Protein AF-A0A5C7LEY1-F1 (afdb_monomer_lite)

Sequence (232 aa):
MGERIGLGDFGKLARPKTLTDVFLLNPSATPDLEDWWIENRKLSYSSTTFNKDMLAGTYGMNLDVLFSDLSIDSYHCQITSFLVLVSSEYKLLTTLEQIEFYKTRKPKAKVKAVGVTIFKNSQEVWNPNDSGLVWLFRPRCLVRLEDVKLFEEVETGDVLQFQKTNGMVMRVLKVRRKRFYLSTSWTNRSITYLTGTTGKLLQLNPDRPFKLIKLSSSQSSTPPSSSSSSST

Secondary structure (DSSP, 8-state):
-PPPP-GGGTT-EEEES-TTSEEEE-TTT-S-HHHHHHHHHHHHHH-SSHHHHHHHHHHTS-HHHHTTT--TTT-EEEEEEEEEEETTEEEEE-SHHHHHHHHHH-TT-EEEEEEEEEESSSS-B--SS----EEEE-GGGEEEHHHHHHHHT--TT-EEE-SS-EEEEEEEEE---TTGGGS-TT-SEEEEEEETTT--EEE--TTS--EEE--------PPP--------

Structure (mmCIF, N/CA/C/O backbone):
data_AF-A0A5C7LEY1-F1
#
_entry.id   AF-A0A5C7LEY1-F1
#
loop_
_atom_site.group_PDB
_atom_site.id
_atom_site.type_symbol
_atom_site.label_atom_id
_atom_site.label_alt_id
_atom_site.label_comp_id
_atom_site.label_asym_id
_atom_site.label_entity_id
_atom_site.label_seq_id
_atom_site.pdbx_PDB_ins_code
_atom_site.Cartn_x
_atom_site.Cartn_y
_atom_site.Cartn_z
_atom_site.occupancy
_atom_site.B_iso_or_equiv
_atom_site.auth_seq_id
_atom_site.auth_comp_id
_atom_site.auth_asym_id
_atom_site.auth_atom_id
_atom_site.pdbx_PDB_model_num
ATOM 1 N N . MET A 1 1 ? -9.865 7.084 13.663 1.00 39.97 1 MET A N 1
ATOM 2 C CA . MET A 1 1 ? -9.431 7.092 12.248 1.00 39.97 1 MET A CA 1
ATOM 3 C C . MET A 1 1 ? -8.026 6.511 12.267 1.00 39.97 1 MET A C 1
ATOM 5 O O . MET A 1 1 ? -7.227 7.057 13.012 1.00 39.97 1 MET A O 1
ATOM 9 N N . GLY A 1 2 ? -7.762 5.367 11.625 1.00 50.53 2 GLY A N 1
ATOM 10 C CA . GLY A 1 2 ? -6.410 4.787 11.634 1.00 50.53 2 GLY A CA 1
ATOM 11 C C . GLY A 1 2 ? -5.422 5.807 11.077 1.00 50.53 2 GLY A C 1
ATOM 12 O O . GLY A 1 2 ? -5.760 6.511 10.118 1.00 50.53 2 GLY A O 1
ATOM 13 N N . GLU A 1 3 ? -4.268 5.964 11.721 1.00 61.91 3 GLU A N 1
ATOM 14 C CA . GLU A 1 3 ? -3.257 6.900 11.240 1.00 61.91 3 GLU A CA 1
ATOM 15 C C . GLU A 1 3 ? -2.849 6.505 9.823 1.00 61.91 3 GLU A C 1
ATOM 17 O O . GLU A 1 3 ? -2.502 5.358 9.548 1.00 61.91 3 GLU A O 1
ATOM 22 N N . ARG A 1 4 ? -2.947 7.458 8.896 1.00 82.38 4 ARG A N 1
ATOM 23 C CA . ARG A 1 4 ? -2.476 7.244 7.528 1.00 82.38 4 ARG A CA 1
ATOM 24 C C . ARG A 1 4 ? -0.962 7.088 7.556 1.00 82.38 4 ARG A C 1
ATOM 26 O O . ARG A 1 4 ? -0.307 7.803 8.311 1.00 82.38 4 ARG A O 1
ATOM 33 N N . ILE A 1 5 ? -0.433 6.240 6.672 1.00 91.44 5 ILE A N 1
ATOM 34 C CA . ILE A 1 5 ? 1.014 6.119 6.477 1.00 91.44 5 ILE A CA 1
ATOM 35 C C . ILE A 1 5 ? 1.616 7.505 6.245 1.00 91.44 5 ILE A C 1
ATOM 37 O O . ILE A 1 5 ? 1.181 8.242 5.351 1.00 91.44 5 ILE A O 1
ATOM 41 N N . GLY A 1 6 ? 2.586 7.855 7.083 1.00 93.31 6 GLY A N 1
ATOM 42 C CA . GLY A 1 6 ? 3.235 9.159 7.104 1.00 93.31 6 GLY A CA 1
ATOM 43 C C . GLY A 1 6 ? 4.752 9.046 7.170 1.00 93.31 6 GLY A C 1
ATOM 44 O O . GLY A 1 6 ? 5.312 7.957 7.163 1.00 93.31 6 GLY A O 1
ATOM 45 N N . LEU A 1 7 ? 5.427 10.193 7.276 1.00 94.19 7 LEU A N 1
ATOM 46 C CA . LEU A 1 7 ? 6.894 10.255 7.321 1.00 94.19 7 LEU A CA 1
ATOM 47 C C . LEU A 1 7 ? 7.506 9.435 8.470 1.00 94.19 7 LEU A C 1
ATOM 49 O O . LEU A 1 7 ? 8.590 8.888 8.319 1.00 94.19 7 LEU A O 1
ATOM 53 N N . GLY A 1 8 ? 6.797 9.296 9.595 1.00 93.62 8 GLY A N 1
ATOM 54 C CA . GLY A 1 8 ? 7.225 8.461 10.726 1.00 93.62 8 GLY A CA 1
ATOM 55 C C . GLY A 1 8 ? 7.145 6.948 10.484 1.00 93.62 8 GLY A C 1
ATOM 56 O O . GLY A 1 8 ? 7.469 6.177 11.383 1.00 93.62 8 GLY A O 1
ATOM 57 N N . ASP A 1 9 ? 6.693 6.518 9.306 1.00 95.62 9 ASP A N 1
ATOM 58 C CA . ASP A 1 9 ? 6.627 5.111 8.910 1.00 95.62 9 ASP A CA 1
ATOM 59 C C . ASP A 1 9 ? 7.785 4.702 7.982 1.00 95.62 9 ASP A C 1
ATOM 61 O O . ASP A 1 9 ? 7.767 3.607 7.428 1.00 95.62 9 ASP A O 1
ATOM 65 N N . PHE A 1 10 ? 8.807 5.550 7.814 1.00 96.75 10 PHE A N 1
ATOM 66 C CA . PHE A 1 10 ? 10.014 5.174 7.075 1.00 96.75 10 PHE A CA 1
ATOM 67 C C . PHE A 1 10 ? 10.647 3.895 7.632 1.00 96.75 10 PHE A C 1
ATOM 69 O O . PHE A 1 10 ? 10.761 3.732 8.846 1.00 96.75 10 PHE A O 1
ATOM 76 N N . GLY A 1 11 ? 11.049 2.982 6.748 1.00 96.62 11 GLY A N 1
ATOM 77 C CA . GLY A 1 11 ? 11.651 1.700 7.108 1.00 96.62 11 GLY A CA 1
ATOM 78 C C . GLY A 1 11 ? 10.677 0.668 7.685 1.00 96.62 11 GLY A C 1
ATOM 79 O O . GLY A 1 11 ? 11.060 -0.495 7.821 1.00 96.62 11 GLY A O 1
ATOM 80 N N . LYS A 1 12 ? 9.428 1.046 7.996 1.00 96.69 12 LYS A N 1
ATOM 81 C CA . LYS A 1 12 ? 8.414 0.112 8.500 1.00 96.69 12 LYS A CA 1
ATOM 82 C C . LYS A 1 12 ? 7.863 -0.773 7.391 1.00 96.69 12 LYS A C 1
ATOM 84 O O . LYS A 1 12 ? 7.944 -0.455 6.201 1.00 96.69 12 LYS A O 1
ATOM 89 N N . LEU A 1 13 ? 7.271 -1.887 7.813 1.00 96.38 13 LEU A N 1
ATOM 90 C CA . LEU A 1 13 ? 6.694 -2.875 6.918 1.00 96.38 13 LEU A CA 1
ATOM 91 C C . LEU A 1 13 ? 5.221 -2.578 6.627 1.00 96.38 13 LEU A C 1
ATOM 93 O O . LEU A 1 13 ? 4.445 -2.188 7.502 1.00 96.38 13 LEU A O 1
ATOM 97 N N . ALA A 1 14 ? 4.824 -2.805 5.383 1.00 95.38 14 ALA A N 1
ATOM 98 C CA . ALA A 1 14 ? 3.467 -2.609 4.902 1.00 95.38 14 ALA A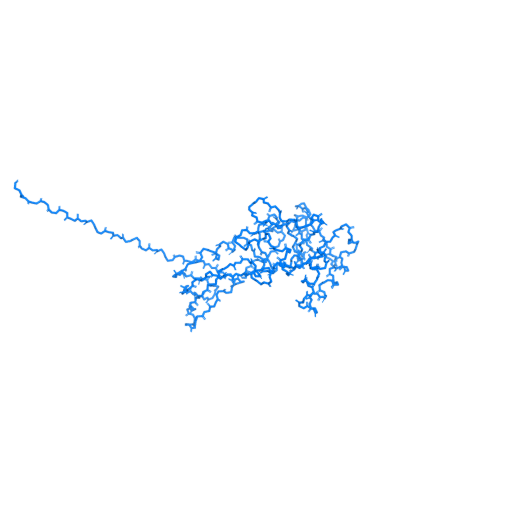 CA 1
ATOM 99 C C . ALA A 1 14 ? 3.111 -3.632 3.815 1.00 95.38 14 ALA A C 1
ATOM 101 O O . ALA A 1 14 ? 3.976 -4.304 3.257 1.00 95.38 14 ALA A O 1
ATOM 102 N N . ARG A 1 15 ? 1.826 -3.726 3.475 1.00 94.19 15 ARG A N 1
ATOM 103 C CA . ARG A 1 15 ? 1.329 -4.417 2.281 1.00 94.19 15 ARG A CA 1
ATOM 104 C C . ARG A 1 15 ? 0.452 -3.479 1.445 1.00 94.19 15 ARG A C 1
ATOM 106 O O . ARG A 1 15 ? -0.443 -2.828 1.989 1.00 94.19 15 ARG A O 1
ATOM 113 N N . PRO A 1 16 ? 0.652 -3.423 0.120 1.00 94.56 16 PRO A N 1
ATOM 114 C CA . PRO A 1 16 ? -0.294 -2.825 -0.804 1.00 94.56 16 PRO A CA 1
ATOM 115 C C . PRO A 1 16 ? -1.643 -3.526 -0.762 1.00 94.56 16 PRO A C 1
ATOM 117 O O . PRO A 1 16 ? -1.725 -4.751 -0.838 1.00 94.56 16 PRO A O 1
ATOM 120 N N . LYS A 1 17 ? -2.715 -2.735 -0.716 1.00 92.12 17 LYS A N 1
ATOM 121 C CA . LYS A 1 17 ? -4.086 -3.227 -0.843 1.00 92.12 17 LYS A CA 1
ATOM 122 C C . LYS A 1 17 ? -4.331 -3.871 -2.198 1.00 92.12 17 LYS A C 1
ATOM 124 O O . LYS A 1 17 ? -5.067 -4.848 -2.277 1.00 92.12 17 LYS A O 1
ATOM 129 N N . THR A 1 18 ? -3.706 -3.301 -3.220 1.00 93.50 18 THR A N 1
ATOM 130 C CA . THR A 1 18 ? -3.725 -3.742 -4.609 1.00 93.50 18 THR A CA 1
ATOM 131 C C . THR A 1 18 ? -2.341 -3.462 -5.186 1.00 93.50 18 THR A C 1
ATOM 133 O O . THR A 1 18 ? -1.926 -2.304 -5.213 1.00 93.50 18 THR A O 1
ATOM 136 N N . LEU A 1 19 ? -1.617 -4.491 -5.630 1.00 95.19 19 LEU A N 1
ATOM 137 C CA . LEU A 1 19 ? -0.273 -4.333 -6.205 1.00 95.19 19 LEU A CA 1
ATOM 138 C C . LEU A 1 19 ? -0.278 -3.507 -7.495 1.00 95.19 19 LEU A C 1
ATOM 140 O O . LEU A 1 19 ? 0.678 -2.784 -7.754 1.00 95.19 19 LEU A O 1
ATOM 144 N N . THR A 1 20 ? -1.362 -3.561 -8.275 1.00 95.69 20 THR A N 1
ATOM 145 C CA . THR A 1 20 ? -1.478 -2.776 -9.512 1.00 95.69 20 THR A CA 1
ATOM 146 C C . THR A 1 20 ? -1.853 -1.311 -9.309 1.00 95.69 20 THR A C 1
ATOM 148 O O . THR A 1 20 ? -1.802 -0.552 -10.268 1.00 95.69 20 THR A O 1
ATOM 151 N N . ASP A 1 21 ? -2.208 -0.878 -8.095 1.00 94.19 21 ASP A N 1
ATOM 152 C CA . ASP A 1 21 ? -2.525 0.530 -7.799 1.00 94.19 21 ASP A CA 1
ATOM 153 C C . ASP A 1 21 ? -1.245 1.323 -7.473 1.00 94.19 21 ASP A C 1
ATOM 155 O O . ASP A 1 21 ? -1.130 1.975 -6.428 1.00 94.19 21 ASP A O 1
ATOM 159 N N . VAL A 1 22 ? -0.265 1.236 -8.374 1.00 95.31 22 VAL A N 1
ATOM 160 C CA . VAL A 1 22 ? 1.102 1.748 -8.209 1.00 95.31 22 VAL A CA 1
ATOM 161 C C . VAL A 1 22 ? 1.494 2.680 -9.350 1.00 95.31 22 VAL A C 1
ATOM 163 O O . VAL A 1 22 ? 0.993 2.550 -10.465 1.00 95.31 22 VAL A O 1
ATOM 166 N N . PHE A 1 23 ? 2.392 3.616 -9.069 1.00 95.81 23 PHE A N 1
ATOM 167 C CA . PHE A 1 23 ? 3.103 4.427 -10.052 1.00 95.81 23 PHE A CA 1
ATOM 168 C C . PHE A 1 23 ? 4.564 3.986 -10.081 1.00 95.81 23 PHE A C 1
ATOM 170 O O . PHE A 1 23 ? 5.176 3.846 -9.023 1.00 95.81 23 PHE A O 1
ATOM 177 N N . LEU A 1 24 ? 5.121 3.773 -11.268 1.00 94.75 24 LEU A N 1
ATOM 178 C CA . LEU A 1 24 ? 6.532 3.437 -11.419 1.00 94.75 24 LEU A CA 1
ATOM 179 C C . LEU A 1 24 ? 7.314 4.703 -11.747 1.00 94.75 24 LEU A C 1
ATOM 181 O O . LEU A 1 24 ? 7.123 5.287 -12.810 1.00 94.75 24 LEU A O 1
ATOM 185 N N . LEU A 1 25 ? 8.182 5.124 -10.834 1.00 93.56 25 LEU A N 1
ATOM 186 C CA . LEU A 1 25 ? 9.074 6.258 -11.052 1.00 93.56 25 LEU A CA 1
ATOM 187 C C . LEU A 1 25 ? 10.466 5.752 -11.422 1.00 93.56 25 LEU A C 1
ATOM 189 O O . LEU A 1 25 ? 11.014 4.908 -10.717 1.00 93.56 25 LEU A O 1
ATOM 193 N N . ASN A 1 26 ? 11.057 6.313 -12.476 1.00 91.75 26 ASN A N 1
ATOM 194 C CA . ASN A 1 26 ? 12.482 6.177 -12.767 1.00 91.75 26 ASN A CA 1
ATOM 195 C C . ASN A 1 26 ? 13.198 7.475 -12.356 1.00 91.75 26 ASN A C 1
ATOM 197 O O . ASN A 1 26 ? 13.142 8.442 -13.119 1.00 91.75 26 ASN A O 1
ATOM 201 N N . PRO A 1 27 ? 13.862 7.538 -11.188 1.00 86.75 27 PRO A N 1
ATOM 202 C CA . PRO A 1 27 ? 14.483 8.775 -10.715 1.00 86.75 27 PRO A CA 1
ATOM 203 C C . PRO A 1 27 ? 15.554 9.320 -11.667 1.00 86.75 27 PRO A C 1
ATOM 205 O O . PRO A 1 27 ? 15.705 10.531 -11.777 1.00 86.75 27 PRO A O 1
ATOM 208 N N . SER A 1 28 ? 16.271 8.446 -12.380 1.00 86.75 28 SER A N 1
ATOM 209 C CA . SER A 1 28 ? 17.342 8.841 -13.303 1.00 86.75 28 SER A CA 1
ATOM 210 C C . SER A 1 28 ? 16.822 9.409 -14.623 1.00 86.75 28 SER A C 1
ATOM 212 O O . SER A 1 28 ? 17.506 10.212 -15.248 1.00 86.75 28 SER A O 1
ATOM 214 N N . ALA A 1 29 ? 15.626 8.998 -15.052 1.00 85.56 29 ALA A N 1
ATOM 215 C CA . ALA A 1 29 ? 15.025 9.414 -16.322 1.00 85.56 29 ALA A CA 1
ATOM 216 C C . ALA A 1 29 ? 13.902 10.454 -16.163 1.00 85.56 29 ALA A C 1
ATOM 218 O O . ALA A 1 29 ? 13.295 10.843 -17.157 1.00 85.56 29 ALA A O 1
ATOM 219 N N . THR A 1 30 ? 13.608 10.893 -14.935 1.00 85.12 30 THR A N 1
ATOM 220 C CA . THR A 1 30 ? 12.525 11.845 -14.643 1.00 85.12 30 THR A CA 1
ATOM 221 C C . THR A 1 30 ? 13.125 13.188 -14.219 1.00 85.12 30 THR A C 1
ATOM 223 O O . THR A 1 30 ? 13.314 13.409 -13.022 1.00 85.12 30 THR A O 1
ATOM 226 N N . PRO A 1 31 ? 13.464 14.079 -15.172 1.00 76.12 31 PRO A N 1
ATOM 227 C CA . PRO A 1 31 ? 14.082 15.366 -14.858 1.00 76.12 31 PRO A CA 1
ATOM 228 C C . PRO A 1 31 ? 13.117 16.315 -14.132 1.00 76.12 31 PRO A C 1
ATOM 230 O O . PRO A 1 31 ? 13.564 17.092 -13.293 1.00 76.12 31 PRO A O 1
ATOM 233 N N . ASP A 1 32 ? 11.810 16.213 -14.409 1.00 90.44 32 ASP A N 1
ATOM 234 C CA . ASP A 1 32 ? 10.760 16.975 -13.730 1.00 90.44 32 ASP A CA 1
ATOM 235 C C . ASP A 1 32 ? 9.790 16.041 -12.990 1.00 90.44 32 ASP A C 1
ATOM 237 O O . ASP A 1 32 ? 8.942 15.363 -13.577 1.00 90.44 32 ASP A O 1
ATOM 241 N N . LEU A 1 33 ? 9.946 15.984 -11.667 1.00 90.94 33 LEU A N 1
ATOM 242 C CA . LEU A 1 33 ? 9.124 15.156 -10.788 1.00 90.94 33 LEU A CA 1
ATOM 243 C C . LEU A 1 33 ? 7.698 15.702 -10.624 1.00 90.94 33 LEU A C 1
ATOM 245 O O . LEU A 1 33 ? 6.772 14.927 -10.364 1.00 90.94 33 LEU A O 1
ATOM 249 N N . GLU A 1 34 ? 7.523 17.020 -10.715 1.00 92.31 34 GLU A N 1
ATOM 250 C CA . GLU A 1 34 ? 6.232 17.670 -10.515 1.00 92.31 34 GLU A CA 1
ATOM 251 C C . GLU A 1 34 ? 5.310 17.396 -11.698 1.00 92.31 34 GLU A C 1
ATOM 253 O O . GLU A 1 34 ? 4.219 16.844 -11.497 1.00 92.31 34 GLU A O 1
ATOM 258 N N . ASP A 1 35 ? 5.784 17.677 -12.911 1.00 93.06 35 ASP A N 1
ATOM 259 C CA . ASP A 1 35 ? 5.040 17.419 -14.143 1.00 93.06 35 ASP A CA 1
ATOM 260 C C . ASP A 1 35 ? 4.705 15.933 -14.272 1.00 93.06 35 ASP A C 1
ATOM 262 O O . ASP A 1 35 ? 3.535 15.565 -14.444 1.00 93.06 35 ASP A O 1
ATOM 266 N N . TRP A 1 36 ? 5.701 15.064 -14.051 1.00 94.69 36 TRP A N 1
ATOM 267 C CA . TRP A 1 36 ? 5.508 13.616 -14.079 1.00 94.69 36 TRP A CA 1
ATOM 268 C C . TRP A 1 36 ? 4.404 13.169 -13.116 1.00 94.69 36 TRP A C 1
ATOM 270 O O . TRP A 1 36 ? 3.508 12.404 -13.493 1.00 94.69 36 TRP A O 1
ATOM 280 N N . TRP A 1 37 ? 4.428 13.642 -11.866 1.00 94.81 37 TRP A N 1
ATOM 281 C CA . TRP A 1 37 ? 3.443 13.223 -10.873 1.00 94.81 37 TRP A CA 1
ATOM 282 C C . TRP A 1 37 ? 2.043 13.750 -11.191 1.00 94.81 37 TRP A C 1
ATOM 284 O O . TRP A 1 37 ? 1.061 13.017 -11.026 1.00 94.81 37 TRP A O 1
ATOM 294 N N . ILE A 1 38 ? 1.924 15.007 -11.624 1.00 93.12 38 ILE A N 1
ATOM 295 C CA . ILE A 1 38 ? 0.637 15.621 -11.966 1.00 93.12 38 ILE A CA 1
ATOM 296 C C . ILE A 1 38 ? -0.008 14.879 -13.139 1.00 93.12 38 ILE A C 1
ATOM 298 O O . ILE A 1 38 ? -1.188 14.514 -13.048 1.00 93.12 38 ILE A O 1
ATOM 302 N N . GLU A 1 39 ? 0.760 14.605 -14.193 1.00 93.81 39 GLU A N 1
ATOM 303 C CA . GLU A 1 39 ? 0.293 13.898 -15.382 1.00 93.81 39 GLU A CA 1
ATOM 304 C C . GLU A 1 39 ? -0.155 12.472 -15.045 1.00 93.81 39 GLU A C 1
ATOM 306 O O . GLU A 1 39 ? -1.323 12.119 -15.241 1.00 93.81 39 GLU A O 1
ATOM 311 N N . ASN A 1 40 ? 0.724 11.672 -14.435 1.00 93.06 40 ASN A N 1
ATOM 312 C CA . ASN A 1 40 ? 0.422 10.283 -14.087 1.00 93.06 40 ASN A CA 1
ATOM 313 C C . ASN A 1 40 ? -0.773 10.182 -13.136 1.00 93.06 40 ASN A C 1
ATOM 315 O O . ASN A 1 40 ? -1.636 9.308 -13.268 1.00 93.06 40 ASN A O 1
ATOM 319 N N . ARG A 1 41 ? -0.881 11.112 -12.181 1.00 92.62 41 ARG A N 1
ATOM 320 C CA . ARG A 1 41 ? -2.027 11.174 -11.275 1.00 92.62 41 ARG A CA 1
ATOM 321 C C . ARG A 1 41 ? -3.323 11.477 -12.030 1.00 92.62 41 ARG A C 1
ATOM 323 O O . ARG A 1 41 ? -4.341 10.862 -11.708 1.00 92.62 41 ARG A O 1
ATOM 330 N N . LYS A 1 42 ? -3.308 12.399 -12.998 1.00 93.50 42 LYS A N 1
ATOM 331 C CA . LYS A 1 42 ? -4.472 12.737 -13.836 1.00 93.50 42 LYS A CA 1
ATOM 332 C C . LYS A 1 42 ? -4.900 11.545 -14.697 1.00 93.50 42 LYS A C 1
ATOM 334 O O . LYS A 1 42 ? -6.090 11.224 -14.735 1.00 93.50 42 LYS A O 1
ATOM 339 N N . LEU A 1 43 ? -3.948 10.849 -15.314 1.00 92.81 43 LEU A N 1
ATOM 340 C CA . LEU A 1 43 ? -4.205 9.645 -16.111 1.00 92.81 43 LEU A CA 1
ATOM 341 C C . LEU A 1 43 ? -4.810 8.520 -15.258 1.00 92.81 43 LEU A C 1
ATOM 343 O O . LEU A 1 43 ? -5.856 7.973 -15.593 1.00 92.81 43 LEU A O 1
ATOM 347 N N . SER A 1 44 ? -4.253 8.277 -14.071 1.00 91.38 44 SER A N 1
ATOM 348 C CA . SER A 1 44 ? -4.780 7.293 -13.113 1.00 91.38 44 SER A CA 1
ATOM 349 C C . SER A 1 44 ? -6.201 7.600 -12.614 1.00 91.38 44 SER A C 1
ATOM 351 O O . SER A 1 44 ? -6.935 6.692 -12.233 1.00 91.38 44 SER A O 1
ATOM 353 N N . TYR A 1 45 ? -6.625 8.869 -12.581 1.00 89.81 45 TYR A N 1
ATOM 354 C CA . TYR A 1 45 ? -8.019 9.206 -12.255 1.00 89.81 45 TYR A CA 1
ATOM 355 C C . TYR A 1 45 ? -8.973 9.080 -13.439 1.00 89.81 45 TYR A C 1
ATOM 357 O O . TYR A 1 45 ? -10.159 8.848 -13.223 1.00 89.81 45 TYR A O 1
ATOM 365 N N . SER A 1 46 ? -8.477 9.276 -14.659 1.00 90.56 46 SER A N 1
ATOM 366 C CA . SER A 1 46 ? -9.296 9.242 -15.874 1.00 90.56 46 SER A CA 1
ATOM 367 C C . SER A 1 46 ? -9.428 7.839 -16.465 1.00 90.56 46 SER A C 1
ATOM 369 O O . SER A 1 46 ? -10.385 7.587 -17.190 1.00 90.56 46 SER A O 1
ATOM 371 N N . SER A 1 47 ? -8.534 6.910 -16.116 1.00 92.06 47 SER A N 1
ATOM 372 C CA . SER A 1 47 ? -8.595 5.520 -16.562 1.00 92.06 47 SER A CA 1
ATOM 373 C C . SER A 1 47 ? -8.389 4.531 -15.415 1.00 92.06 47 SER A C 1
ATOM 375 O O . SER A 1 47 ? -7.409 4.579 -14.674 1.00 92.06 47 SER A O 1
ATOM 377 N N . THR A 1 48 ? -9.304 3.565 -15.318 1.00 87.38 48 THR A N 1
ATOM 378 C CA . THR A 1 48 ? -9.241 2.453 -14.357 1.00 87.38 48 THR A CA 1
ATOM 379 C C . THR A 1 48 ? -8.212 1.382 -14.729 1.00 87.38 48 THR A C 1
ATOM 381 O O . THR A 1 48 ? -7.946 0.484 -13.925 1.00 87.38 48 THR A O 1
ATOM 384 N N . THR A 1 49 ? -7.678 1.417 -15.953 1.00 92.56 49 THR A N 1
ATOM 385 C CA . THR A 1 49 ? -6.669 0.463 -16.441 1.00 92.56 49 THR A CA 1
ATOM 386 C C . THR A 1 49 ? -5.280 1.072 -16.521 1.00 92.56 49 THR A C 1
ATOM 388 O O . THR A 1 49 ? -4.322 0.314 -16.491 1.00 92.56 49 THR A O 1
ATOM 391 N N . PHE A 1 50 ? -5.151 2.404 -16.502 1.00 94.12 50 PHE A N 1
ATOM 392 C CA . PHE A 1 50 ? -3.880 3.107 -16.691 1.00 94.12 50 PHE A CA 1
ATOM 393 C C . PHE A 1 50 ? -2.713 2.500 -15.905 1.00 94.12 50 PHE A C 1
ATOM 395 O O . PHE A 1 50 ? -1.697 2.161 -16.494 1.00 94.12 50 PHE A O 1
ATOM 402 N N . ASN A 1 51 ? -2.856 2.293 -14.592 1.00 94.19 51 ASN A N 1
ATOM 403 C CA . ASN A 1 51 ? -1.769 1.740 -13.779 1.00 94.19 51 ASN A CA 1
ATOM 404 C C . ASN A 1 51 ? -1.399 0.292 -14.171 1.00 94.19 51 ASN A C 1
ATOM 406 O O . ASN A 1 51 ? -0.237 -0.096 -14.079 1.00 94.19 51 ASN A O 1
ATOM 410 N N . LYS A 1 52 ? -2.374 -0.505 -14.625 1.00 95.19 52 LYS A N 1
ATOM 411 C CA . LYS A 1 52 ? -2.166 -1.884 -15.102 1.00 95.19 52 LYS A CA 1
ATOM 412 C C . LYS A 1 52 ? -1.447 -1.885 -16.447 1.00 95.19 52 LYS A C 1
ATOM 414 O O . LYS A 1 52 ? -0.503 -2.648 -16.623 1.00 95.19 52 LYS A O 1
ATOM 419 N N . ASP A 1 53 ? -1.881 -1.009 -17.347 1.00 94.75 53 ASP A N 1
ATOM 420 C CA . ASP A 1 53 ? -1.312 -0.854 -18.684 1.00 94.75 53 ASP A CA 1
ATOM 421 C C . ASP A 1 53 ? 0.115 -0.292 -18.592 1.00 94.75 53 ASP A C 1
ATOM 423 O O . ASP A 1 53 ? 1.018 -0.802 -19.246 1.00 94.75 53 ASP A O 1
ATOM 427 N N . MET A 1 54 ? 0.346 0.677 -17.697 1.00 94.69 54 MET A N 1
ATOM 428 C CA . MET A 1 54 ? 1.670 1.205 -17.357 1.00 94.69 54 MET A CA 1
ATOM 429 C C . MET A 1 54 ? 2.587 0.091 -16.841 1.00 94.69 54 MET A C 1
ATOM 431 O O . MET A 1 54 ? 3.681 -0.070 -17.365 1.00 94.69 54 MET A O 1
ATOM 435 N N . LEU A 1 55 ? 2.149 -0.717 -15.867 1.00 94.44 55 LEU A N 1
ATOM 436 C CA . LEU A 1 55 ? 2.939 -1.848 -15.364 1.00 94.44 55 LEU A CA 1
ATOM 437 C C . LEU A 1 55 ? 3.309 -2.840 -16.473 1.00 94.44 55 LEU A C 1
ATOM 439 O O . LEU A 1 55 ? 4.479 -3.187 -16.625 1.00 94.44 55 LEU A O 1
ATOM 443 N N . ALA A 1 56 ? 2.318 -3.290 -17.245 1.00 94.12 56 ALA A N 1
ATOM 444 C CA . ALA A 1 56 ? 2.533 -4.257 -18.315 1.00 94.12 56 ALA A CA 1
ATOM 445 C C . ALA A 1 56 ? 3.448 -3.694 -19.415 1.00 94.12 56 ALA A C 1
ATOM 447 O O . ALA A 1 56 ? 4.343 -4.393 -19.884 1.00 94.12 56 ALA A O 1
ATOM 448 N N . GLY A 1 57 ? 3.261 -2.422 -19.781 1.00 93.56 57 GLY A N 1
ATOM 449 C CA . GLY A 1 57 ? 4.074 -1.721 -20.771 1.00 93.56 57 GLY A CA 1
ATOM 450 C C . GLY A 1 57 ? 5.515 -1.504 -20.312 1.00 93.56 57 GLY A C 1
ATOM 451 O O . GLY A 1 57 ? 6.436 -1.783 -21.071 1.00 93.56 57 GLY A O 1
ATOM 452 N N . THR A 1 58 ? 5.731 -1.076 -19.063 1.00 93.19 58 THR A N 1
ATOM 453 C CA . THR A 1 58 ? 7.079 -0.852 -18.514 1.00 93.19 58 THR A CA 1
ATOM 454 C C . THR A 1 58 ? 7.896 -2.137 -18.438 1.00 93.19 58 THR A C 1
ATOM 456 O O . THR A 1 58 ? 9.089 -2.115 -18.728 1.00 93.19 58 THR A O 1
ATOM 459 N N . TYR A 1 59 ? 7.275 -3.256 -18.061 1.00 92.44 59 TYR A N 1
ATOM 460 C CA . TYR A 1 59 ? 7.971 -4.540 -17.949 1.00 92.44 59 TYR A CA 1
ATOM 461 C C . TYR A 1 59 ? 7.905 -5.396 -19.223 1.00 92.44 59 TYR A C 1
ATOM 463 O O . TYR A 1 59 ? 8.543 -6.445 -19.274 1.00 92.44 59 TYR A O 1
ATOM 471 N N . GLY A 1 60 ? 7.146 -4.979 -20.242 1.00 93.19 60 GLY A N 1
ATOM 472 C CA . GLY A 1 60 ? 6.978 -5.723 -21.493 1.00 93.19 60 GLY A CA 1
ATOM 473 C C . GLY A 1 60 ? 6.349 -7.111 -21.317 1.00 93.19 60 GLY A C 1
ATOM 474 O O . GLY A 1 60 ? 6.583 -7.997 -22.134 1.00 93.19 60 GLY A O 1
ATOM 475 N N . MET A 1 61 ? 5.583 -7.333 -20.244 1.00 92.94 61 MET A N 1
ATOM 476 C CA . MET A 1 61 ? 5.041 -8.648 -19.887 1.00 92.94 61 MET A CA 1
ATOM 477 C C . MET A 1 61 ? 3.618 -8.561 -19.332 1.00 92.94 61 MET A C 1
ATOM 479 O O . MET A 1 61 ? 3.185 -7.536 -18.806 1.00 92.94 61 MET A O 1
ATOM 483 N N . ASN A 1 62 ? 2.875 -9.667 -19.425 1.00 94.50 62 ASN A N 1
ATOM 484 C CA . ASN A 1 62 ? 1.556 -9.773 -18.803 1.00 94.50 62 ASN A CA 1
ATOM 485 C C . ASN A 1 62 ? 1.686 -9.758 -17.269 1.00 94.50 62 ASN A C 1
ATOM 487 O O . ASN A 1 62 ? 2.607 -10.352 -16.714 1.00 94.50 62 ASN A O 1
ATOM 491 N N . LEU A 1 63 ? 0.727 -9.140 -16.576 1.00 95.31 63 LEU A N 1
ATOM 492 C CA . LEU A 1 63 ? 0.692 -9.079 -15.113 1.00 95.31 63 LEU A CA 1
ATOM 493 C C . LEU A 1 63 ? 0.666 -10.458 -14.430 1.00 95.31 63 LEU A C 1
ATOM 495 O O . LEU A 1 63 ? 1.247 -10.598 -13.360 1.00 95.31 63 LEU A O 1
ATOM 499 N N . ASP A 1 64 ? 0.018 -11.467 -15.026 1.00 95.19 64 ASP A N 1
ATOM 500 C CA . ASP A 1 64 ? 0.030 -12.844 -14.501 1.00 95.19 64 ASP A CA 1
ATOM 501 C C . ASP A 1 64 ? 1.475 -13.400 -14.453 1.00 95.19 64 ASP A C 1
ATOM 503 O O . ASP A 1 64 ? 1.820 -14.123 -13.522 1.00 95.19 64 ASP A O 1
ATOM 507 N N . VAL A 1 65 ? 2.323 -13.030 -15.425 1.00 94.69 65 VAL A N 1
ATOM 508 C CA . VAL A 1 65 ? 3.748 -13.409 -15.476 1.00 94.69 65 VAL A CA 1
ATOM 509 C C . VAL A 1 65 ? 4.572 -12.529 -14.544 1.00 94.69 65 VAL A C 1
ATOM 511 O O . VAL A 1 65 ? 5.368 -13.044 -13.775 1.00 94.69 65 VAL A O 1
ATOM 514 N N . LEU A 1 66 ? 4.341 -11.212 -14.547 1.00 94.56 66 LEU A N 1
ATOM 515 C CA . LEU A 1 66 ? 5.058 -10.278 -13.674 1.00 94.56 66 LEU A CA 1
ATOM 516 C C . LEU A 1 66 ? 4.958 -10.700 -12.203 1.00 94.56 66 LEU A C 1
ATOM 518 O O . LEU A 1 66 ? 5.954 -10.736 -11.490 1.00 94.56 66 LEU A O 1
ATOM 522 N N . PHE A 1 67 ? 3.752 -11.039 -11.750 1.00 94.94 67 PHE A N 1
ATOM 523 C CA . PHE A 1 67 ? 3.484 -11.372 -10.354 1.00 94.94 67 PHE A CA 1
ATOM 524 C C . PHE A 1 67 ? 3.507 -12.881 -10.055 1.00 94.94 67 PHE A C 1
ATOM 526 O O . PHE A 1 67 ? 3.080 -13.265 -8.965 1.00 94.94 67 PHE A O 1
ATOM 533 N N . SER A 1 68 ? 3.994 -13.735 -10.967 1.00 93.00 68 SER A N 1
ATOM 534 C CA . SER A 1 68 ? 4.004 -15.200 -10.781 1.00 93.00 68 SER A CA 1
ATOM 535 C C . SER A 1 68 ? 4.789 -15.646 -9.551 1.00 93.00 68 SER A C 1
ATOM 537 O O . SER A 1 68 ? 4.440 -16.632 -8.904 1.00 93.00 68 SER A O 1
ATOM 539 N N . ASP A 1 69 ? 5.833 -14.890 -9.227 1.00 91.50 69 ASP A N 1
ATOM 540 C CA . ASP A 1 69 ? 6.784 -15.199 -8.163 1.00 91.50 69 ASP A CA 1
ATOM 541 C C . ASP A 1 69 ? 6.352 -14.665 -6.795 1.00 91.50 69 ASP A C 1
ATOM 543 O O . ASP A 1 69 ? 7.009 -14.918 -5.783 1.00 91.50 69 ASP A O 1
ATOM 547 N N . LEU A 1 70 ? 5.270 -13.887 -6.748 1.00 93.62 70 LEU A N 1
ATOM 548 C CA . LEU A 1 70 ? 4.726 -13.378 -5.502 1.00 93.62 70 LEU A CA 1
ATOM 549 C C . LEU A 1 70 ? 3.624 -14.303 -4.990 1.00 93.62 70 LEU A C 1
ATOM 551 O O . LEU A 1 70 ? 2.716 -14.706 -5.714 1.00 93.62 70 LEU A O 1
ATOM 555 N N . SER A 1 71 ? 3.652 -14.555 -3.685 1.00 91.81 71 SER A N 1
ATOM 556 C CA . SER A 1 71 ? 2.554 -15.193 -2.970 1.00 91.81 71 SER A CA 1
ATOM 557 C C . SER A 1 71 ? 1.943 -14.209 -1.990 1.00 91.81 71 SER A C 1
ATOM 559 O O . SER A 1 71 ? 2.645 -13.631 -1.162 1.00 91.81 71 SER A O 1
ATOM 561 N N . ILE A 1 72 ? 0.618 -14.072 -2.046 1.00 90.56 72 ILE A N 1
ATOM 562 C CA . ILE A 1 72 ? -0.190 -13.286 -1.102 1.00 90.56 72 ILE A CA 1
ATOM 563 C C . ILE A 1 72 ? 0.070 -13.647 0.369 1.00 90.56 72 ILE A C 1
ATOM 565 O O . ILE A 1 72 ? -0.060 -12.788 1.237 1.00 90.56 72 ILE A O 1
ATOM 569 N N . ASP A 1 73 ? 0.467 -14.889 0.653 1.00 89.75 73 ASP A N 1
ATOM 570 C CA . ASP A 1 73 ? 0.699 -15.344 2.024 1.00 89.75 73 ASP A CA 1
ATOM 571 C C . ASP A 1 73 ? 2.058 -14.855 2.574 1.00 89.75 73 ASP A C 1
ATOM 573 O O . ASP A 1 73 ? 2.192 -14.650 3.779 1.00 89.75 73 ASP A O 1
ATOM 577 N N . SER A 1 74 ? 3.059 -14.608 1.718 1.00 91.00 74 SER A N 1
ATOM 578 C CA . SER A 1 74 ? 4.444 -14.341 2.149 1.00 91.00 74 SER A CA 1
ATOM 579 C C . SER A 1 74 ? 4.972 -12.952 1.805 1.00 91.00 74 SER A C 1
ATOM 581 O O . SER A 1 74 ? 5.846 -12.443 2.514 1.00 91.00 74 SER A O 1
ATOM 583 N N . TYR A 1 75 ? 4.463 -12.320 0.745 1.00 94.50 75 TYR A N 1
ATOM 584 C CA . TYR A 1 75 ? 5.022 -11.047 0.306 1.00 94.50 75 TYR A CA 1
ATOM 585 C C . TYR A 1 75 ? 4.726 -9.929 1.308 1.00 94.50 75 TYR A C 1
ATOM 587 O O . TYR A 1 75 ? 3.725 -9.935 2.031 1.00 94.50 75 TYR A O 1
ATOM 595 N N . HIS A 1 76 ? 5.605 -8.942 1.340 1.00 95.00 76 HIS A N 1
ATOM 596 C CA . HIS A 1 76 ? 5.398 -7.695 2.062 1.00 95.00 76 HIS A CA 1
ATOM 597 C C . HIS A 1 76 ? 6.290 -6.618 1.452 1.00 95.00 76 HIS A C 1
ATOM 599 O O . HIS A 1 76 ? 7.027 -6.863 0.497 1.00 95.00 76 HIS A O 1
ATOM 605 N N . CYS A 1 77 ? 6.191 -5.398 1.959 1.00 96.06 77 CYS A N 1
ATOM 606 C CA . CYS A 1 77 ? 6.974 -4.282 1.470 1.00 96.06 77 CYS A CA 1
ATOM 607 C C . CYS A 1 77 ? 7.605 -3.528 2.632 1.00 96.06 77 CYS A C 1
ATOM 609 O O . CYS A 1 77 ? 7.006 -3.423 3.701 1.00 96.06 77 CYS A O 1
ATOM 611 N N . GLN A 1 78 ? 8.779 -2.957 2.399 1.00 97.06 78 GLN A N 1
ATOM 612 C CA . GLN A 1 78 ? 9.396 -1.982 3.286 1.00 97.06 78 GLN A CA 1
ATOM 613 C C . GLN A 1 78 ? 9.224 -0.588 2.691 1.00 97.06 78 GLN A C 1
ATOM 615 O O . GLN A 1 78 ? 9.421 -0.397 1.492 1.00 97.06 78 GLN A O 1
ATOM 620 N N . ILE A 1 79 ? 8.863 0.389 3.519 1.00 97.75 79 ILE A N 1
ATOM 621 C CA . ILE A 1 79 ? 8.757 1.786 3.095 1.00 97.75 79 ILE A CA 1
ATOM 622 C C . ILE A 1 79 ? 10.160 2.383 2.962 1.00 97.75 79 ILE A C 1
ATOM 624 O O . ILE A 1 79 ? 10.881 2.490 3.951 1.00 97.75 79 ILE A O 1
ATOM 628 N N . THR A 1 80 ? 10.529 2.797 1.752 1.00 97.00 80 THR A N 1
ATOM 629 C CA . THR A 1 80 ? 11.892 3.242 1.412 1.00 97.00 80 THR A CA 1
ATOM 630 C C . THR A 1 80 ? 11.968 4.662 0.877 1.00 97.00 80 THR A C 1
ATOM 632 O O . THR A 1 80 ? 13.058 5.212 0.764 1.00 97.00 80 THR A O 1
ATOM 635 N N . SER A 1 81 ? 10.842 5.291 0.545 1.00 97.19 81 SER A N 1
ATOM 636 C CA . SER A 1 81 ? 10.833 6.703 0.160 1.00 97.19 81 SER A CA 1
ATOM 637 C C . SER A 1 81 ? 9.452 7.335 0.291 1.00 97.19 81 SER A C 1
ATOM 639 O O . SER A 1 81 ? 8.435 6.658 0.448 1.00 97.19 81 SER A O 1
ATOM 641 N N . PHE A 1 82 ? 9.402 8.662 0.217 1.00 97.44 82 PHE A N 1
ATOM 642 C CA . PHE A 1 82 ? 8.162 9.427 0.215 1.00 97.44 82 PHE A CA 1
ATOM 643 C C . PHE A 1 82 ? 8.192 10.504 -0.855 1.00 97.44 82 PHE A C 1
ATOM 645 O O . PHE A 1 82 ? 9.110 11.316 -0.902 1.00 97.44 82 PHE A O 1
ATOM 652 N N . LEU A 1 83 ? 7.131 10.574 -1.653 1.00 96.75 83 LEU A N 1
ATOM 653 C CA . LEU A 1 83 ? 6.845 11.750 -2.461 1.00 96.75 83 LEU A CA 1
ATOM 654 C C . LEU A 1 83 ? 6.031 12.725 -1.611 1.00 96.75 83 LEU A C 1
ATOM 656 O O . LEU A 1 83 ? 4.885 12.434 -1.245 1.00 96.75 83 LEU A O 1
ATOM 660 N N . VAL A 1 84 ? 6.607 13.880 -1.295 1.00 96.12 84 VAL A N 1
ATOM 661 C CA . VAL A 1 84 ? 5.983 14.910 -0.459 1.00 96.12 84 VAL A CA 1
ATOM 662 C C . VAL A 1 84 ? 5.723 16.183 -1.248 1.00 96.12 84 VAL A C 1
ATOM 664 O O . VAL A 1 84 ? 6.510 16.560 -2.104 1.00 96.12 84 VAL A O 1
ATOM 667 N N . LEU A 1 85 ? 4.626 16.865 -0.926 1.00 94.56 85 LEU A N 1
ATOM 668 C CA . LEU A 1 85 ? 4.358 18.226 -1.387 1.00 94.56 85 LEU A CA 1
ATOM 669 C C . LEU A 1 85 ? 4.741 19.212 -0.280 1.00 94.56 85 LEU A C 1
ATOM 671 O O . LEU A 1 85 ? 4.152 19.163 0.810 1.00 94.56 85 LEU A O 1
ATOM 675 N N . VAL A 1 86 ? 5.685 20.108 -0.565 1.00 91.62 86 VAL A N 1
ATOM 676 C CA . VAL A 1 86 ? 6.184 21.129 0.365 1.00 91.62 86 VAL A CA 1
ATOM 677 C C . VAL A 1 86 ? 6.237 22.472 -0.343 1.00 91.62 86 VAL A C 1
ATOM 679 O O . VAL A 1 86 ? 6.946 22.615 -1.325 1.00 91.62 86 VAL A O 1
ATOM 682 N N . SER A 1 87 ? 5.512 23.467 0.175 1.00 89.81 87 SER A N 1
ATOM 683 C CA . SER A 1 87 ? 5.482 24.820 -0.410 1.00 89.81 87 SER A CA 1
ATOM 684 C C . SER A 1 87 ? 5.195 24.829 -1.920 1.00 89.81 87 SER A C 1
ATOM 686 O O . SER A 1 87 ? 5.821 25.574 -2.657 1.00 89.81 87 SER A O 1
ATOM 688 N N . SER A 1 88 ? 4.248 23.992 -2.353 1.00 88.50 88 SER A N 1
ATOM 689 C CA . SER A 1 88 ? 3.865 23.780 -3.759 1.00 88.50 88 SER A CA 1
ATOM 690 C C . SER A 1 88 ? 4.850 22.988 -4.622 1.00 88.50 88 SER A C 1
ATOM 692 O O . SER A 1 88 ? 4.468 22.635 -5.721 1.00 88.50 88 SER A O 1
ATOM 694 N N . GLU A 1 89 ? 6.014 22.590 -4.109 1.00 91.81 89 GLU A N 1
ATOM 695 C CA . GLU A 1 89 ? 6.970 21.747 -4.839 1.00 91.81 89 GLU A CA 1
ATOM 696 C C . GLU A 1 89 ? 6.859 20.276 -4.424 1.00 91.81 89 GLU A C 1
ATOM 698 O O . GLU A 1 89 ? 6.709 19.953 -3.233 1.00 91.81 89 GLU A O 1
ATOM 703 N N . TYR A 1 90 ? 6.990 19.367 -5.390 1.00 94.00 90 TYR A N 1
ATOM 704 C CA . TYR A 1 90 ? 7.115 17.935 -5.123 1.00 94.00 90 TYR A CA 1
ATOM 705 C C . TYR A 1 90 ? 8.568 17.546 -4.862 1.00 94.00 90 TYR A C 1
ATOM 707 O O . TYR A 1 90 ? 9.469 17.903 -5.612 1.00 94.00 90 TYR A O 1
ATOM 715 N N . LYS A 1 91 ? 8.803 16.778 -3.793 1.00 94.25 91 LYS A N 1
ATOM 716 C CA . LYS A 1 91 ? 10.135 16.276 -3.428 1.00 94.25 91 LYS A CA 1
ATOM 717 C C . LYS A 1 91 ? 10.078 14.787 -3.148 1.00 94.25 91 LYS A C 1
ATOM 719 O O . LYS A 1 91 ? 9.186 14.328 -2.432 1.00 94.25 91 LYS A O 1
ATOM 724 N N . LEU A 1 92 ? 11.036 14.047 -3.695 1.00 95.62 92 LEU A N 1
ATOM 725 C CA . LEU A 1 92 ? 11.252 12.646 -3.360 1.00 95.62 92 LEU A CA 1
ATOM 726 C C . LEU A 1 92 ? 12.260 12.567 -2.213 1.00 95.62 92 LEU A C 1
ATOM 728 O O . LEU A 1 92 ? 13.408 12.975 -2.361 1.00 95.62 92 LEU A O 1
ATOM 732 N N . LEU A 1 93 ? 11.815 12.067 -1.065 1.00 95.69 93 LEU A N 1
ATOM 733 C CA . LEU A 1 93 ? 12.655 11.835 0.104 1.00 95.69 93 LEU A CA 1
ATOM 734 C C . LEU A 1 93 ? 13.030 10.358 0.139 1.00 95.69 93 LEU A C 1
ATOM 736 O O . LEU A 1 93 ? 12.139 9.514 0.224 1.00 95.69 93 LEU A O 1
ATOM 740 N N . THR A 1 94 ? 14.317 10.045 0.075 1.00 95.75 94 THR A N 1
ATOM 741 C CA . THR A 1 94 ? 14.835 8.667 0.018 1.00 95.75 94 THR A CA 1
ATOM 742 C C . THR A 1 94 ? 15.704 8.312 1.220 1.00 95.75 94 THR A C 1
ATOM 744 O O . THR A 1 94 ? 15.950 7.134 1.463 1.00 95.75 94 THR A O 1
ATOM 747 N N . THR A 1 95 ? 16.146 9.303 2.000 1.00 96.44 95 THR A N 1
ATOM 748 C CA . THR A 1 95 ? 17.008 9.087 3.169 1.00 96.44 95 THR A CA 1
ATOM 749 C C . THR A 1 95 ? 16.312 9.452 4.476 1.00 96.44 95 THR A C 1
ATOM 751 O O . THR A 1 95 ? 15.435 10.320 4.526 1.00 96.44 95 THR A O 1
ATOM 754 N N . LEU A 1 96 ? 16.739 8.812 5.568 1.00 95.44 96 LEU A N 1
ATOM 755 C CA . LEU A 1 96 ? 16.220 9.090 6.909 1.00 95.44 96 LEU A CA 1
ATOM 756 C C . LEU A 1 96 ? 16.441 10.557 7.320 1.00 95.44 96 LEU A C 1
ATOM 758 O O . LEU A 1 96 ? 15.555 11.174 7.904 1.00 95.44 96 LEU A O 1
ATOM 762 N N . GLU A 1 97 ? 17.588 11.136 6.963 1.00 96.06 97 GLU A N 1
ATOM 763 C CA . GLU A 1 97 ? 17.930 12.532 7.265 1.00 96.06 97 GLU A CA 1
ATOM 764 C C . GLU A 1 97 ? 16.961 13.520 6.609 1.00 96.06 97 GLU A C 1
ATOM 766 O O . GLU A 1 97 ? 16.457 14.434 7.265 1.00 96.06 97 GLU A O 1
ATOM 771 N N . GLN A 1 98 ? 16.642 13.309 5.326 1.00 95.25 98 GLN A N 1
ATOM 772 C CA . GLN A 1 98 ? 15.644 14.111 4.620 1.00 95.25 98 GLN A CA 1
ATOM 773 C C . GLN A 1 98 ? 14.286 14.014 5.322 1.00 95.25 98 GLN A C 1
ATOM 775 O O . GLN A 1 98 ? 13.601 15.016 5.525 1.00 95.25 98 GLN A O 1
ATOM 780 N N . ILE A 1 99 ? 13.900 12.809 5.729 1.00 95.19 99 ILE A N 1
ATOM 781 C CA . ILE A 1 99 ? 12.606 12.547 6.357 1.00 95.19 99 ILE A CA 1
ATOM 782 C C . ILE A 1 99 ? 12.496 13.242 7.712 1.00 95.19 99 ILE A C 1
ATOM 784 O O . ILE A 1 99 ? 11.512 13.948 7.944 1.00 95.19 99 ILE A O 1
ATOM 788 N N . GLU A 1 100 ? 13.505 13.119 8.575 1.00 94.12 100 GLU A N 1
ATOM 789 C CA . GLU A 1 100 ? 13.523 13.793 9.877 1.00 94.12 100 GLU A CA 1
ATOM 790 C C . GLU A 1 100 ? 13.590 15.322 9.733 1.00 94.12 100 GLU A C 1
ATOM 792 O O . GLU A 1 100 ? 12.905 16.045 10.470 1.00 94.12 100 GLU A O 1
ATOM 797 N N . PHE A 1 101 ? 14.308 15.834 8.724 1.00 93.62 101 PHE A N 1
ATOM 798 C CA . PHE A 1 101 ? 14.304 17.259 8.393 1.00 93.62 101 PHE A CA 1
ATOM 799 C C . PHE A 1 101 ? 12.892 17.760 8.064 1.00 93.62 101 PHE A C 1
ATOM 801 O O . PHE A 1 101 ? 12.426 18.727 8.672 1.00 93.62 101 PHE A O 1
ATOM 808 N N . TYR A 1 102 ? 12.177 17.111 7.137 1.00 92.62 102 TYR A N 1
ATOM 809 C CA . TYR A 1 102 ? 10.840 17.562 6.730 1.00 92.62 102 TYR A CA 1
ATOM 810 C C . TYR A 1 102 ? 9.790 17.350 7.821 1.00 92.62 102 TYR A C 1
ATOM 812 O O . TYR A 1 102 ? 8.929 18.210 8.010 1.00 92.62 102 TYR A O 1
ATOM 820 N N . LYS A 1 103 ? 9.893 16.265 8.588 1.00 89.50 103 LYS A N 1
ATOM 821 C CA . LYS A 1 103 ? 9.029 15.990 9.741 1.00 89.50 103 LYS A CA 1
ATOM 822 C C . LYS A 1 103 ? 9.154 17.070 10.819 1.00 89.50 103 LYS A C 1
ATOM 824 O O . LYS A 1 103 ? 8.136 17.527 11.333 1.00 89.50 103 LYS A O 1
ATOM 829 N N . THR A 1 104 ? 10.374 17.530 11.102 1.00 90.19 104 THR A N 1
ATOM 830 C CA . THR A 1 104 ? 10.642 18.522 12.158 1.00 90.19 104 THR A CA 1
ATOM 831 C C . THR A 1 104 ? 10.445 19.962 11.679 1.00 90.19 104 THR A C 1
ATOM 833 O O . THR A 1 104 ? 9.793 20.767 12.339 1.00 90.19 104 THR A O 1
ATOM 836 N N . ARG A 1 105 ? 11.012 20.321 10.521 1.00 89.56 105 ARG A N 1
ATOM 837 C CA . ARG A 1 105 ? 11.087 21.715 10.042 1.00 89.56 105 ARG A CA 1
ATOM 838 C C . ARG A 1 105 ? 9.917 22.121 9.151 1.00 89.56 105 ARG A C 1
ATOM 840 O O . ARG A 1 105 ? 9.676 23.314 8.968 1.00 89.56 105 ARG A O 1
ATOM 847 N N . LYS A 1 106 ? 9.200 21.162 8.561 1.00 86.31 106 LYS A N 1
ATOM 848 C CA . LYS A 1 106 ? 8.097 21.408 7.621 1.00 86.31 106 LYS A CA 1
ATOM 849 C C . LYS A 1 106 ? 6.884 20.533 7.969 1.00 86.31 106 LYS A C 1
ATOM 851 O O . LYS A 1 106 ? 6.425 19.772 7.122 1.00 86.31 106 LYS A O 1
ATOM 856 N N . PRO A 1 107 ? 6.268 20.700 9.154 1.00 80.44 107 PRO A N 1
ATOM 857 C CA . PRO A 1 107 ? 5.152 19.855 9.603 1.00 80.44 107 PRO A CA 1
ATOM 858 C C . PRO A 1 107 ? 3.909 19.915 8.695 1.00 80.44 107 PRO A C 1
ATOM 860 O O . PRO A 1 107 ? 3.034 19.060 8.769 1.00 80.44 107 PRO A O 1
ATOM 863 N N . LYS A 1 108 ? 3.820 20.917 7.808 1.00 85.25 108 LYS A N 1
ATOM 864 C CA . LYS A 1 108 ? 2.764 21.035 6.788 1.00 85.25 108 LYS A CA 1
ATOM 865 C C . LYS A 1 108 ? 3.022 20.190 5.528 1.00 85.25 108 LYS A C 1
ATOM 867 O O . LYS A 1 108 ? 2.183 20.209 4.626 1.00 85.25 108 LYS A O 1
ATOM 872 N N . ALA A 1 109 ? 4.156 19.491 5.438 1.00 89.00 109 ALA A N 1
ATOM 873 C CA . ALA A 1 109 ? 4.480 18.603 4.328 1.00 89.00 109 ALA A CA 1
ATOM 874 C C . ALA A 1 109 ? 3.417 17.506 4.200 1.00 89.00 109 ALA A C 1
ATOM 876 O O . ALA A 1 109 ? 3.074 16.828 5.169 1.00 89.00 109 ALA A O 1
ATOM 877 N N . LYS A 1 110 ? 2.874 17.331 2.993 1.00 92.62 110 LYS A N 1
ATOM 878 C CA . LYS A 1 110 ? 1.839 16.322 2.734 1.00 92.62 110 LYS A CA 1
ATOM 879 C C . LYS A 1 110 ? 2.445 15.162 1.966 1.00 92.62 110 LYS A C 1
ATOM 881 O O . LYS A 1 110 ? 2.884 15.362 0.838 1.00 92.62 110 LYS A O 1
ATOM 886 N N . VAL A 1 111 ? 2.389 13.957 2.528 1.00 95.56 111 VAL A N 1
ATOM 887 C CA . VAL A 1 111 ? 2.748 12.731 1.802 1.00 95.56 111 VAL A CA 1
ATOM 888 C C . VAL A 1 111 ? 1.715 12.477 0.702 1.00 95.56 111 VAL A C 1
ATOM 890 O O . VAL A 1 111 ? 0.509 12.406 0.959 1.00 95.56 111 VAL A O 1
ATOM 893 N N . LYS A 1 112 ? 2.186 12.380 -0.540 1.00 95.50 112 LYS A N 1
ATOM 894 C CA . LYS A 1 112 ? 1.376 12.179 -1.750 1.00 95.50 112 LYS A CA 1
ATOM 895 C C . LYS A 1 112 ? 1.488 10.754 -2.266 1.00 95.50 112 LYS A C 1
ATOM 897 O O . LYS A 1 112 ? 0.466 10.177 -2.641 1.00 95.50 112 LYS A O 1
ATOM 902 N N . ALA A 1 113 ? 2.689 10.191 -2.198 1.00 96.75 113 ALA A N 1
ATOM 903 C CA . ALA A 1 113 ? 2.958 8.786 -2.453 1.00 96.75 113 ALA A CA 1
ATOM 904 C C . ALA A 1 113 ? 4.047 8.259 -1.513 1.00 96.75 113 ALA A C 1
ATOM 906 O O . ALA A 1 113 ? 4.803 9.028 -0.920 1.00 96.75 113 ALA A O 1
ATOM 907 N N . VAL A 1 114 ? 4.091 6.943 -1.380 1.00 97.88 114 VAL A N 1
ATOM 908 C CA . VAL A 1 114 ? 5.012 6.183 -0.544 1.00 97.88 114 VAL A CA 1
ATOM 909 C C . VAL A 1 114 ? 5.718 5.201 -1.460 1.00 97.88 114 VAL A C 1
ATOM 911 O O . VAL A 1 114 ? 5.056 4.381 -2.095 1.00 97.88 114 VAL A O 1
ATOM 914 N N . GLY A 1 115 ? 7.034 5.320 -1.561 1.00 97.31 115 GLY A N 1
ATOM 915 C CA . GLY A 1 115 ? 7.860 4.376 -2.293 1.00 97.31 115 GLY A CA 1
ATOM 916 C C . GLY A 1 115 ? 8.205 3.190 -1.420 1.00 97.31 115 GLY A C 1
ATOM 917 O O . GLY A 1 115 ? 8.457 3.343 -0.220 1.00 97.31 115 GLY A O 1
ATOM 918 N N . VAL A 1 116 ? 8.172 2.007 -2.020 1.00 96.75 116 VAL A N 1
ATOM 919 C CA . VAL A 1 116 ? 8.413 0.762 -1.302 1.00 96.75 116 VAL A CA 1
ATOM 920 C C . VAL A 1 116 ? 9.366 -0.149 -2.057 1.00 96.75 116 VAL A C 1
ATOM 922 O O . VAL A 1 116 ? 9.379 -0.175 -3.287 1.00 96.75 116 VAL A O 1
ATOM 925 N N . THR A 1 117 ? 10.103 -0.947 -1.295 1.00 95.75 117 THR A N 1
ATOM 926 C CA . THR A 1 117 ? 10.774 -2.150 -1.790 1.00 95.75 117 THR A CA 1
ATOM 927 C C . THR A 1 117 ? 9.899 -3.345 -1.454 1.00 95.75 117 THR A C 1
ATOM 929 O O . THR A 1 117 ? 9.447 -3.482 -0.317 1.00 95.75 117 THR A O 1
ATOM 932 N N . ILE A 1 118 ? 9.623 -4.191 -2.439 1.00 95.69 118 ILE A N 1
ATOM 933 C CA . ILE A 1 118 ? 8.769 -5.371 -2.282 1.00 95.69 118 ILE A CA 1
ATOM 934 C C . ILE A 1 118 ? 9.667 -6.579 -2.029 1.00 95.69 118 ILE A C 1
ATOM 936 O O . ILE A 1 118 ? 10.705 -6.719 -2.664 1.00 95.69 118 ILE A O 1
ATOM 940 N N . PHE A 1 119 ? 9.254 -7.460 -1.127 1.00 95.50 119 PHE A N 1
ATOM 941 C CA . PHE A 1 119 ? 9.937 -8.708 -0.812 1.00 95.50 119 PHE A CA 1
ATOM 942 C C . PHE A 1 119 ? 9.001 -9.888 -1.090 1.00 95.50 119 PHE A C 1
ATOM 944 O O . PHE A 1 119 ? 7.820 -9.829 -0.734 1.00 95.50 119 PHE A O 1
ATOM 951 N N . LYS A 1 120 ? 9.510 -10.960 -1.715 1.00 93.62 120 LYS A N 1
ATOM 952 C CA . LYS A 1 120 ? 8.735 -12.193 -1.979 1.00 93.62 120 LYS A CA 1
ATOM 953 C C . LYS A 1 120 ? 8.460 -12.975 -0.688 1.00 93.62 120 LYS A C 1
ATOM 955 O O . LYS A 1 120 ? 7.426 -13.632 -0.544 1.00 93.62 120 LYS A O 1
ATOM 960 N N . ASN A 1 121 ? 9.399 -12.902 0.249 1.00 90.38 121 ASN A N 1
ATOM 961 C CA . ASN A 1 121 ? 9.408 -13.561 1.553 1.00 90.38 121 ASN A CA 1
ATOM 962 C C . ASN A 1 121 ? 10.174 -12.672 2.555 1.00 90.38 121 ASN A C 1
ATOM 964 O O . ASN A 1 121 ? 10.419 -11.509 2.263 1.00 90.38 121 ASN A O 1
ATOM 968 N N . SER A 1 122 ? 10.540 -13.175 3.736 1.00 86.00 122 SER A N 1
ATOM 969 C CA . SER A 1 122 ? 11.216 -12.393 4.788 1.00 86.00 122 SER A CA 1
ATOM 970 C C . SER A 1 122 ? 12.587 -11.817 4.408 1.00 86.00 122 SER A C 1
ATOM 972 O O . SER A 1 122 ? 13.059 -10.929 5.112 1.00 86.00 122 SER A O 1
ATOM 974 N N . GLN A 1 123 ? 13.242 -12.320 3.358 1.00 86.25 123 GLN A N 1
ATOM 975 C CA . GLN A 1 123 ? 14.649 -12.009 3.069 1.00 86.25 123 GLN A CA 1
ATOM 976 C C . GLN A 1 123 ? 14.909 -11.633 1.604 1.00 86.25 123 GLN A C 1
ATOM 978 O O . GLN A 1 123 ? 15.852 -10.902 1.318 1.00 86.25 123 GLN A O 1
ATOM 983 N N . GLU A 1 124 ? 14.080 -12.097 0.671 1.00 93.44 124 GLU A N 1
ATOM 984 C CA . GLU A 1 124 ? 14.313 -11.945 -0.763 1.00 93.44 124 GLU A CA 1
ATOM 985 C C . GLU A 1 124 ? 13.563 -10.739 -1.336 1.00 93.44 124 GLU A C 1
ATOM 987 O O . GLU A 1 124 ? 12.327 -10.714 -1.371 1.00 93.44 124 GLU A O 1
ATOM 992 N N . VAL A 1 125 ? 14.318 -9.751 -1.824 1.00 94.00 125 VAL A N 1
ATOM 993 C CA . VAL A 1 125 ? 13.769 -8.614 -2.572 1.00 94.00 125 VAL A CA 1
ATOM 994 C C . VAL A 1 125 ? 13.157 -9.121 -3.876 1.00 94.00 125 VAL A C 1
ATOM 996 O O . VAL A 1 125 ? 13.800 -9.810 -4.665 1.00 94.00 125 VAL A O 1
ATOM 999 N N . TRP A 1 126 ? 11.906 -8.750 -4.126 1.00 93.44 126 TRP A N 1
ATOM 1000 C CA . TRP A 1 126 ? 11.261 -8.979 -5.406 1.00 93.44 126 TRP A CA 1
ATOM 1001 C C . TRP A 1 126 ? 11.703 -7.908 -6.396 1.00 93.44 126 TRP A C 1
ATOM 1003 O O . TRP A 1 126 ? 11.293 -6.751 -6.298 1.00 93.44 126 TRP A O 1
ATOM 1013 N N . ASN A 1 127 ? 12.533 -8.310 -7.353 1.00 88.06 127 ASN A N 1
ATOM 1014 C CA . ASN A 1 127 ? 13.036 -7.424 -8.387 1.00 88.06 127 ASN A CA 1
ATOM 1015 C C . ASN A 1 127 ? 12.748 -8.030 -9.767 1.00 88.06 127 ASN A C 1
ATOM 1017 O O . ASN A 1 127 ? 13.502 -8.891 -10.216 1.00 88.06 127 ASN A O 1
ATOM 1021 N N . PRO A 1 128 ? 11.639 -7.650 -10.424 1.00 80.06 128 PRO A N 1
ATOM 1022 C CA . PRO A 1 128 ? 11.206 -8.329 -11.639 1.00 80.06 128 PRO A CA 1
ATOM 1023 C C . PRO A 1 128 ? 12.142 -8.134 -12.837 1.00 80.06 128 PRO A C 1
ATOM 1025 O O . PRO A 1 128 ? 12.139 -9.007 -13.686 1.00 80.06 128 PRO A O 1
ATOM 1028 N N . ASN A 1 129 ? 12.924 -7.045 -12.918 1.00 72.31 129 ASN A N 1
ATOM 1029 C CA . ASN A 1 129 ? 13.832 -6.772 -14.053 1.00 72.31 129 ASN A CA 1
ATOM 1030 C C . ASN A 1 129 ? 15.054 -5.886 -13.699 1.00 72.31 129 ASN A C 1
ATOM 1032 O O . ASN A 1 129 ? 15.674 -5.325 -14.595 1.00 72.31 129 ASN A O 1
ATOM 1036 N N . ASP A 1 130 ? 15.373 -5.689 -12.416 1.00 67.88 130 ASP A N 1
ATOM 1037 C CA . ASP A 1 130 ? 16.482 -4.831 -11.950 1.00 67.88 130 ASP A CA 1
ATOM 1038 C C . ASP A 1 130 ? 16.542 -3.431 -12.583 1.00 67.88 130 ASP A C 1
ATOM 1040 O O . ASP A 1 130 ? 17.578 -2.913 -12.986 1.00 67.88 130 ASP A O 1
ATOM 1044 N N . SER A 1 131 ? 15.373 -2.805 -12.696 1.00 74.19 131 SER A N 1
ATOM 1045 C CA . SER A 1 131 ? 15.181 -1.588 -13.484 1.00 74.19 131 SER A CA 1
ATOM 1046 C C . SER A 1 131 ? 15.438 -0.284 -12.718 1.00 74.19 131 SER A C 1
ATOM 1048 O O . SER A 1 131 ? 15.193 0.797 -13.253 1.00 74.19 131 SER A O 1
ATOM 1050 N N . GLY A 1 132 ? 15.859 -0.356 -11.449 1.00 82.31 132 GLY A N 1
ATOM 1051 C CA . GLY A 1 132 ? 16.032 0.821 -10.583 1.00 82.31 132 GLY A CA 1
ATOM 1052 C C . GLY A 1 132 ? 14.744 1.625 -10.333 1.00 82.31 132 GLY A C 1
ATOM 1053 O O . GLY A 1 132 ? 14.800 2.767 -9.874 1.00 82.31 132 GLY A O 1
ATOM 1054 N N . LEU A 1 133 ? 13.576 1.057 -10.654 1.00 91.75 133 LEU A N 1
ATOM 1055 C CA . LEU A 1 133 ? 12.287 1.737 -10.543 1.00 91.75 133 LEU A CA 1
ATOM 1056 C C . LEU A 1 133 ? 11.799 1.784 -9.097 1.00 91.75 133 LEU A C 1
ATOM 1058 O O . LEU A 1 133 ? 11.825 0.790 -8.371 1.00 91.75 133 LEU A O 1
ATOM 1062 N N . VAL A 1 134 ? 11.253 2.932 -8.709 1.00 93.50 134 VAL A N 1
ATOM 1063 C CA . VAL A 1 134 ? 10.610 3.127 -7.411 1.00 93.50 134 VAL A CA 1
ATOM 1064 C C . VAL A 1 134 ? 9.114 2.853 -7.542 1.00 93.50 134 VAL A C 1
ATOM 1066 O O . VAL A 1 134 ? 8.409 3.517 -8.304 1.00 93.50 134 VAL A O 1
ATOM 1069 N N . TRP A 1 135 ? 8.619 1.896 -6.756 1.00 96.06 135 TRP A N 1
ATOM 1070 C CA . TRP A 1 135 ? 7.203 1.537 -6.689 1.00 96.06 135 TRP A CA 1
ATOM 1071 C C . TRP A 1 135 ? 6.464 2.480 -5.738 1.00 96.06 135 TRP A C 1
ATOM 1073 O O . TRP A 1 135 ? 6.517 2.314 -4.520 1.00 96.06 135 TRP A O 1
ATO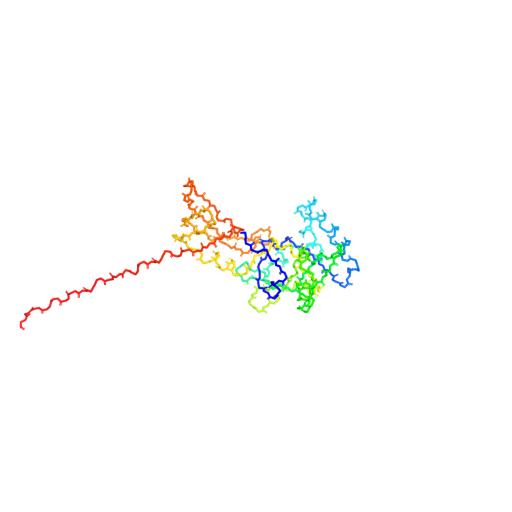M 1083 N N . LEU A 1 136 ? 5.778 3.484 -6.286 1.00 97.00 136 LEU A N 1
ATOM 1084 C CA . LEU A 1 136 ? 5.069 4.514 -5.528 1.00 97.00 136 LEU A CA 1
ATOM 1085 C C . LEU A 1 136 ? 3.580 4.183 -5.366 1.00 97.00 136 LEU A C 1
ATOM 1087 O O . LEU A 1 136 ? 2.806 4.196 -6.322 1.00 97.00 136 LEU A O 1
ATOM 1091 N N . PHE A 1 137 ? 3.140 3.987 -4.126 1.00 96.31 137 PHE A N 1
ATOM 1092 C CA . PHE A 1 137 ? 1.735 3.788 -3.767 1.00 96.31 137 PHE A CA 1
ATOM 1093 C C . PHE A 1 137 ? 1.147 5.040 -3.122 1.00 96.31 137 PHE A C 1
ATOM 1095 O O . PHE A 1 137 ? 1.812 5.765 -2.386 1.00 96.31 137 PHE A O 1
ATOM 1102 N N . ARG A 1 138 ? -0.152 5.292 -3.314 1.00 95.00 138 ARG A N 1
ATOM 1103 C CA . ARG A 1 138 ? -0.840 6.310 -2.498 1.00 95.00 138 ARG A CA 1
ATOM 1104 C C . ARG A 1 138 ? -0.870 5.832 -1.036 1.00 95.00 138 ARG A C 1
ATOM 1106 O O . ARG A 1 138 ? -1.156 4.657 -0.822 1.00 95.00 138 ARG A O 1
ATOM 1113 N N . PRO A 1 139 ? -0.727 6.709 -0.021 1.00 94.94 139 PRO A N 1
ATOM 1114 C CA . PRO A 1 139 ? -0.710 6.285 1.387 1.00 94.94 139 PRO A CA 1
ATOM 1115 C C . PRO A 1 139 ? -1.918 5.436 1.802 1.00 94.94 139 PRO A C 1
ATOM 1117 O O . PRO A 1 139 ? -1.795 4.484 2.558 1.00 94.94 139 PRO A O 1
ATOM 1120 N N . ARG A 1 140 ? -3.104 5.748 1.261 1.00 91.56 140 ARG A N 1
ATOM 1121 C CA . ARG A 1 140 ? -4.347 5.002 1.525 1.00 91.56 140 ARG A CA 1
ATOM 1122 C C . ARG A 1 140 ? -4.379 3.593 0.921 1.00 91.56 140 ARG A C 1
ATOM 1124 O O . ARG A 1 140 ? -5.286 2.834 1.248 1.00 91.56 140 ARG A O 1
ATOM 1131 N N . CYS A 1 141 ? -3.486 3.298 -0.020 1.00 92.44 141 CYS A N 1
ATOM 1132 C CA . CYS A 1 141 ? -3.384 2.015 -0.709 1.00 92.44 141 CYS A CA 1
ATOM 1133 C C . CYS A 1 141 ? -2.404 1.070 -0.010 1.00 92.44 141 CYS A C 1
ATOM 1135 O O . CYS A 1 141 ? -2.216 -0.038 -0.490 1.00 92.44 141 CYS A O 1
ATOM 1137 N N . LEU A 1 142 ? -1.799 1.481 1.102 1.00 93.75 142 LEU A N 1
ATOM 1138 C CA . LEU A 1 142 ? -0.935 0.647 1.923 1.00 93.75 142 LEU A CA 1
ATOM 1139 C C . LEU A 1 142 ? -1.619 0.360 3.265 1.00 93.75 142 LEU A C 1
ATOM 1141 O O . LEU A 1 142 ? -2.377 1.186 3.779 1.00 93.75 142 LEU A O 1
ATOM 1145 N N . VAL A 1 143 ? -1.346 -0.817 3.813 1.00 92.19 143 VAL A N 1
ATOM 1146 C CA . VAL A 1 143 ? -1.771 -1.271 5.141 1.00 92.19 143 VAL A CA 1
ATOM 1147 C C . VAL A 1 143 ? -0.511 -1.618 5.915 1.00 92.19 143 VAL A C 1
ATOM 1149 O O . VAL A 1 143 ? 0.370 -2.276 5.361 1.00 92.19 143 VAL A O 1
ATOM 1152 N N . ARG A 1 144 ? -0.387 -1.163 7.162 1.00 93.06 144 ARG A N 1
ATOM 1153 C CA . ARG A 1 144 ? 0.774 -1.503 7.991 1.00 93.06 144 ARG A CA 1
ATOM 1154 C C . ARG A 1 144 ? 0.781 -3.001 8.272 1.00 93.06 144 ARG A C 1
ATOM 1156 O O . ARG A 1 144 ? -0.282 -3.601 8.428 1.00 93.06 144 ARG A O 1
ATOM 1163 N N . LEU A 1 145 ? 1.958 -3.620 8.332 1.00 92.44 145 LEU A N 1
ATOM 1164 C CA . LEU A 1 145 ? 2.031 -5.068 8.527 1.00 92.44 145 LEU A CA 1
ATOM 1165 C C . LEU A 1 145 ? 1.467 -5.491 9.895 1.00 92.44 145 LEU A C 1
ATOM 1167 O O . LEU A 1 145 ? 0.935 -6.590 10.014 1.00 92.44 145 LEU A O 1
ATOM 1171 N N . GLU A 1 146 ? 1.515 -4.620 10.907 1.00 90.50 146 GLU A N 1
ATOM 1172 C CA . GLU A 1 146 ? 0.882 -4.879 12.208 1.00 90.50 146 GLU A CA 1
ATOM 1173 C C . GLU A 1 146 ? -0.644 -5.013 12.086 1.00 90.50 146 GLU A C 1
ATOM 1175 O O . GLU A 1 146 ? -1.231 -5.932 12.654 1.00 90.50 146 GLU A O 1
ATOM 1180 N N . ASP A 1 147 ? -1.281 -4.152 11.286 1.00 89.44 147 ASP A N 1
ATOM 1181 C CA . ASP A 1 147 ? -2.725 -4.212 11.030 1.00 89.44 147 ASP A CA 1
ATOM 1182 C C . ASP A 1 147 ? -3.096 -5.467 10.222 1.00 89.44 147 ASP A C 1
ATOM 1184 O O . ASP A 1 147 ? -4.150 -6.068 10.442 1.00 89.44 147 ASP A O 1
ATOM 1188 N N . VAL A 1 148 ? -2.217 -5.892 9.302 1.00 91.00 148 VAL A N 1
ATOM 1189 C CA . VAL A 1 148 ? -2.372 -7.155 8.564 1.00 91.00 148 VAL A CA 1
ATOM 1190 C C . VAL A 1 148 ? -2.348 -8.340 9.526 1.00 91.00 148 VAL A C 1
ATOM 1192 O O . VAL A 1 148 ? -3.251 -9.171 9.468 1.00 91.00 148 VAL A O 1
ATOM 1195 N N . LYS A 1 149 ? -1.366 -8.396 10.435 1.00 91.12 149 LYS A N 1
ATOM 1196 C CA . LYS A 1 149 ? -1.257 -9.461 11.444 1.00 91.12 149 LYS A CA 1
ATOM 1197 C C . LYS A 1 149 ? -2.481 -9.497 12.356 1.00 91.12 149 LYS A C 1
ATOM 1199 O O . LYS A 1 149 ? -3.085 -10.551 12.506 1.00 91.12 149 LYS A O 1
ATOM 1204 N N . LEU A 1 150 ? -2.920 -8.340 12.859 1.00 91.62 150 LEU A N 1
ATOM 1205 C CA . LEU A 1 150 ? -4.132 -8.238 13.676 1.00 91.62 150 LEU A CA 1
ATOM 1206 C C . LEU A 1 150 ? -5.367 -8.787 12.944 1.00 91.62 150 LEU A C 1
ATOM 1208 O O . LEU A 1 150 ? -6.190 -9.480 13.537 1.00 91.62 150 LEU A O 1
ATOM 1212 N N . PHE A 1 151 ? -5.507 -8.492 11.649 1.00 91.88 151 PHE A N 1
ATOM 1213 C CA . PHE A 1 151 ? -6.579 -9.041 10.816 1.00 91.88 151 PHE A CA 1
ATOM 1214 C C . PHE A 1 151 ? -6.436 -10.556 10.608 1.00 91.88 151 PHE A C 1
ATOM 1216 O O . PHE A 1 151 ? -7.425 -11.290 10.623 1.00 91.88 151 PHE A O 1
ATOM 1223 N N . GLU A 1 152 ? -5.209 -11.039 10.423 1.00 90.88 152 GLU A N 1
ATOM 1224 C CA . GLU A 1 152 ? -4.892 -12.457 10.260 1.00 90.88 152 GLU A CA 1
ATOM 1225 C C . GLU A 1 152 ? -5.035 -13.274 11.553 1.00 90.88 152 GLU A C 1
ATOM 1227 O O . GLU A 1 152 ? -5.223 -14.483 11.453 1.00 90.88 152 GLU A O 1
ATOM 1232 N N . GLU A 1 153 ? -5.083 -12.646 12.726 1.00 92.94 153 GLU A N 1
ATOM 1233 C CA . GLU A 1 153 ? -5.323 -13.291 14.029 1.00 92.94 153 GLU A CA 1
ATOM 1234 C C . GLU A 1 153 ? -6.809 -13.461 14.389 1.00 92.94 153 GLU A C 1
ATOM 1236 O O . GLU A 1 153 ? -7.138 -14.165 15.345 1.00 92.94 153 GLU A O 1
ATOM 1241 N N . VAL A 1 154 ? -7.727 -12.830 13.650 1.00 94.50 154 VAL A N 1
ATOM 1242 C CA . VAL A 1 154 ? -9.166 -12.874 13.960 1.00 94.50 154 VAL A CA 1
ATOM 1243 C C . VAL A 1 154 ? -9.727 -14.287 13.793 1.00 94.50 154 VAL A C 1
ATOM 1245 O O . VAL A 1 154 ? -9.557 -14.915 12.749 1.00 94.50 154 VAL A O 1
ATOM 1248 N N . GLU A 1 155 ? -10.469 -14.785 14.768 1.00 95.50 155 GLU A N 1
ATOM 1249 C CA . GLU A 1 155 ? -11.070 -16.118 14.756 1.00 95.50 155 GLU A CA 1
ATOM 1250 C C . GLU A 1 155 ? -12.585 -16.052 14.953 1.00 95.50 155 GLU A C 1
ATOM 1252 O O . GLU A 1 155 ? -13.152 -15.029 15.335 1.00 95.50 155 GLU A O 1
ATOM 1257 N N . THR A 1 156 ? -13.272 -17.148 14.629 1.00 95.62 156 THR A N 1
ATOM 1258 C CA . THR A 1 156 ? -14.718 -17.243 14.866 1.00 95.62 156 THR A CA 1
ATOM 1259 C C . THR A 1 156 ? -14.985 -17.220 16.368 1.00 95.62 156 THR A C 1
ATOM 1261 O O . THR A 1 156 ? -14.319 -17.927 17.114 1.00 95.62 156 THR A O 1
ATOM 1264 N N . GLY A 1 157 ? -15.962 -16.424 16.801 1.00 94.31 157 GLY A N 1
ATOM 1265 C CA . GLY A 1 157 ? -16.257 -16.182 18.214 1.00 94.31 157 GLY A CA 1
ATOM 1266 C C . GLY A 1 157 ? -15.584 -14.933 18.783 1.00 94.31 157 GLY A C 1
ATOM 1267 O O . GLY A 1 157 ? -16.078 -14.399 19.769 1.00 94.31 157 GLY A O 1
ATOM 1268 N N . ASP A 1 158 ? -14.535 -14.400 18.150 1.00 95.50 158 ASP A N 1
ATOM 1269 C CA . ASP A 1 158 ? -13.892 -13.175 18.630 1.00 95.50 158 ASP A CA 1
ATOM 1270 C C . ASP A 1 158 ? -14.832 -11.964 18.584 1.00 95.50 158 ASP A C 1
ATOM 1272 O O . ASP A 1 158 ? -15.759 -11.888 17.772 1.00 95.50 158 ASP A O 1
ATOM 1276 N N . VAL A 1 159 ? -14.559 -10.963 19.423 1.00 94.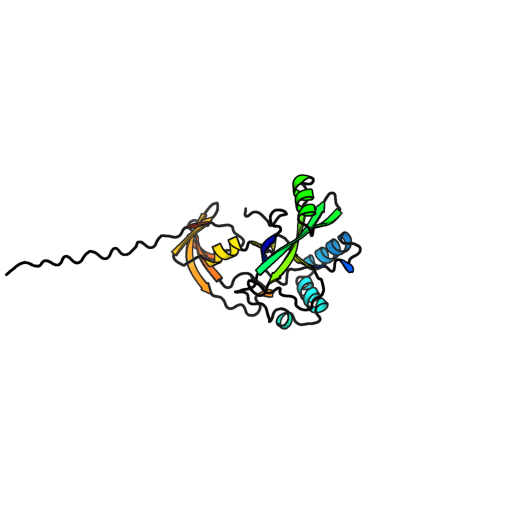81 159 VAL A N 1
ATOM 1277 C CA . VAL A 1 159 ? -15.290 -9.693 19.408 1.00 94.81 159 VAL A CA 1
ATOM 1278 C C . VAL A 1 159 ? -14.423 -8.597 18.794 1.00 94.81 159 VAL A C 1
ATOM 1280 O O . VAL A 1 159 ? -13.323 -8.296 19.251 1.00 94.81 159 VAL A O 1
ATOM 1283 N N . LEU A 1 160 ? -14.949 -7.963 17.750 1.00 94.19 160 LEU A N 1
ATOM 1284 C CA . LEU A 1 160 ? -14.386 -6.787 17.101 1.00 94.19 160 LEU A CA 1
ATOM 1285 C C . LEU A 1 160 ? -14.983 -5.532 17.734 1.00 94.19 160 LEU A C 1
ATOM 1287 O O . LEU A 1 160 ? -16.181 -5.263 17.607 1.00 94.19 160 LEU A O 1
ATOM 1291 N N . GLN A 1 161 ? -14.147 -4.729 18.379 1.00 92.94 161 GLN A N 1
ATOM 1292 C CA . GLN A 1 161 ? -14.543 -3.435 18.917 1.00 92.94 161 GLN A CA 1
ATOM 1293 C C . GLN A 1 161 ? -14.181 -2.327 17.924 1.00 92.94 161 GLN A C 1
ATOM 1295 O O . GLN A 1 161 ? -13.009 -2.046 17.668 1.00 92.94 161 GLN A O 1
ATOM 1300 N N . PHE A 1 162 ? -15.197 -1.661 17.379 1.00 90.69 162 PHE A N 1
ATOM 1301 C CA . PHE A 1 162 ? -15.042 -0.447 16.580 1.00 90.69 162 PHE A CA 1
ATOM 1302 C C . PHE A 1 162 ? -15.347 0.787 17.435 1.00 90.69 162 PHE A C 1
ATOM 1304 O O . PHE A 1 162 ? -15.971 0.694 18.485 1.00 90.69 162 PHE A O 1
ATOM 1311 N N . GLN A 1 163 ? -15.001 1.978 16.938 1.00 88.31 163 GLN A N 1
ATOM 1312 C CA . GLN A 1 163 ? -15.170 3.240 17.678 1.00 88.31 163 GLN A CA 1
ATOM 1313 C C . GLN A 1 163 ? -16.579 3.472 18.263 1.00 88.31 163 GLN A C 1
ATOM 1315 O O . GLN A 1 163 ? -16.702 4.117 19.296 1.00 88.31 163 GLN A O 1
ATOM 1320 N N . LYS A 1 164 ? -17.637 3.002 17.590 1.00 87.88 164 LYS A N 1
ATOM 1321 C CA . LYS A 1 164 ? -19.038 3.232 17.995 1.00 87.88 164 LYS A CA 1
ATOM 1322 C C . LYS A 1 164 ? -19.862 1.955 18.159 1.00 87.88 164 LYS A C 1
ATOM 1324 O O . LYS A 1 164 ? -21.024 2.031 18.533 1.00 87.88 164 LYS A O 1
ATOM 1329 N N . THR A 1 165 ? -19.319 0.805 17.779 1.00 89.88 165 THR A N 1
ATOM 1330 C CA . THR A 1 165 ? -20.097 -0.427 17.604 1.00 89.88 165 THR A CA 1
ATOM 1331 C C . THR A 1 165 ? -19.222 -1.621 17.922 1.00 89.88 165 THR A C 1
ATOM 1333 O O . THR A 1 165 ? -18.044 -1.602 17.574 1.00 89.88 165 THR A O 1
ATOM 1336 N N . ASN A 1 166 ? -19.806 -2.683 18.459 1.00 92.44 166 ASN A N 1
ATOM 1337 C CA . ASN A 1 166 ? -19.130 -3.968 18.603 1.00 92.44 166 ASN A CA 1
ATOM 1338 C C . ASN A 1 166 ? -19.699 -4.961 17.593 1.00 92.44 166 ASN A C 1
ATOM 1340 O O . ASN A 1 166 ? -20.832 -4.810 17.123 1.00 92.44 166 ASN A O 1
ATOM 1344 N N . GLY A 1 167 ? -18.910 -5.969 17.251 1.00 93.88 167 GLY A N 1
ATOM 1345 C CA . GLY A 1 167 ? -19.356 -7.059 16.408 1.00 93.88 167 GLY A CA 1
ATOM 1346 C C . GLY A 1 167 ? -18.761 -8.382 16.841 1.00 93.88 167 GLY A C 1
ATOM 1347 O O . GLY A 1 167 ? -17.596 -8.427 17.209 1.00 93.88 167 GLY A O 1
ATOM 1348 N N . MET A 1 168 ? -19.545 -9.450 16.785 1.00 95.62 168 MET A N 1
ATOM 1349 C CA . MET A 1 168 ? -19.061 -10.803 17.059 1.00 95.62 168 MET A CA 1
ATOM 1350 C C . MET A 1 168 ? -18.721 -11.488 15.742 1.00 95.62 168 MET A C 1
ATOM 1352 O O . MET A 1 168 ? -19.520 -11.456 14.805 1.00 95.62 168 MET A O 1
ATOM 1356 N N . VAL A 1 169 ? -17.540 -12.083 15.639 1.00 96.50 169 VAL A N 1
ATOM 1357 C CA . VAL A 1 169 ? -17.104 -12.779 14.432 1.00 96.50 169 VAL A CA 1
ATOM 1358 C C . VAL A 1 169 ? -17.889 -14.075 14.298 1.00 96.50 169 VAL A C 1
ATOM 1360 O O . VAL A 1 169 ? -17.796 -14.968 15.131 1.00 96.50 169 VAL A O 1
ATOM 1363 N N . MET A 1 170 ? -18.650 -14.185 13.214 1.00 96.44 170 MET A N 1
ATOM 1364 C CA . MET A 1 170 ? -19.519 -15.333 12.948 1.00 96.44 170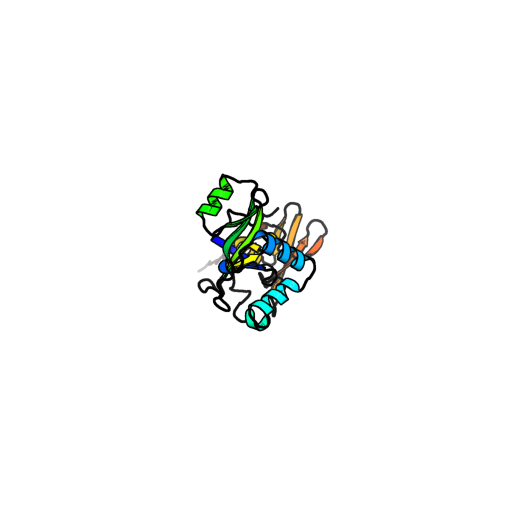 MET A CA 1
ATOM 1365 C C . MET A 1 170 ? -18.870 -16.345 12.013 1.00 96.44 170 MET A C 1
ATOM 1367 O O . MET A 1 170 ? -19.240 -17.516 12.005 1.00 96.44 170 MET A O 1
ATOM 1371 N N . ARG A 1 171 ? -17.962 -15.882 11.151 1.00 96.12 171 ARG A N 1
ATOM 1372 C CA . ARG A 1 171 ? -17.342 -16.721 10.130 1.00 96.12 171 ARG A CA 1
ATOM 1373 C C . ARG A 1 171 ? -16.014 -16.136 9.692 1.00 96.12 171 ARG A C 1
ATOM 1375 O O . ARG A 1 171 ? -15.940 -14.947 9.379 1.00 96.12 171 ARG A O 1
ATOM 1382 N N . VAL A 1 172 ? -15.013 -16.999 9.553 1.00 95.94 172 VAL A N 1
ATOM 1383 C CA . VAL A 1 172 ? -13.774 -16.673 8.849 1.00 95.94 172 VAL A CA 1
ATOM 1384 C C . VAL A 1 172 ? -13.509 -17.698 7.754 1.00 95.94 172 VAL A C 1
ATOM 1386 O O . VAL A 1 172 ? -13.479 -18.896 8.014 1.00 95.94 172 VAL A O 1
ATOM 1389 N N . LEU A 1 173 ? -13.338 -17.228 6.519 1.00 94.62 173 LEU A N 1
ATOM 1390 C CA . LEU A 1 173 ? -13.065 -18.066 5.350 1.00 94.62 173 LEU A CA 1
ATOM 1391 C C . LEU A 1 173 ? -11.694 -17.739 4.760 1.00 94.62 173 LEU A C 1
ATOM 1393 O O . LEU A 1 173 ? -11.343 -16.564 4.639 1.00 94.62 173 LEU A O 1
ATOM 1397 N N . LYS A 1 174 ? -10.958 -18.768 4.325 1.00 91.62 174 LYS A N 1
ATOM 1398 C CA . LYS A 1 174 ? -9.789 -18.608 3.452 1.00 91.62 174 LYS A CA 1
ATOM 1399 C C . LYS A 1 174 ? -10.259 -18.614 1.997 1.00 91.62 174 LYS A C 1
ATOM 1401 O O . LYS A 1 174 ? -10.889 -19.562 1.541 1.00 91.62 174 LYS A O 1
ATOM 1406 N N . VAL A 1 175 ? -9.969 -17.542 1.275 1.00 89.81 175 VAL A N 1
ATOM 1407 C CA . VAL A 1 175 ? -10.359 -17.319 -0.116 1.00 89.81 175 VAL A CA 1
ATOM 1408 C C . VAL A 1 175 ? -9.133 -17.511 -0.997 1.00 89.81 175 VAL A C 1
ATOM 1410 O O . VAL A 1 175 ? -8.097 -16.895 -0.765 1.00 89.81 175 VAL A O 1
ATOM 1413 N N . ARG A 1 176 ? -9.244 -18.343 -2.036 1.00 87.88 176 ARG A N 1
ATOM 1414 C CA . ARG A 1 176 ? -8.180 -18.493 -3.036 1.00 87.88 176 ARG A CA 1
ATOM 1415 C C . ARG A 1 176 ? -8.239 -17.336 -4.031 1.00 87.88 176 ARG A C 1
ATOM 1417 O O . ARG A 1 176 ? -9.187 -17.238 -4.808 1.00 87.88 176 ARG A O 1
ATOM 1424 N N . ARG A 1 177 ? -7.207 -16.492 -4.058 1.00 88.06 177 ARG A N 1
ATOM 1425 C CA . ARG A 1 177 ? -7.114 -15.341 -4.970 1.00 88.06 177 ARG A CA 1
ATOM 1426 C C . ARG A 1 177 ? -6.063 -15.579 -6.055 1.00 88.06 177 ARG A C 1
ATOM 1428 O O . ARG A 1 177 ? -4.897 -15.264 -5.866 1.00 88.06 177 ARG A O 1
ATOM 1435 N N . LYS A 1 178 ? -6.480 -16.111 -7.213 1.00 85.38 178 LYS A N 1
ATOM 1436 C CA . LYS A 1 178 ? -5.565 -16.363 -8.351 1.00 85.38 178 LYS A CA 1
ATOM 1437 C C . LYS A 1 178 ? -4.866 -15.088 -8.843 1.00 85.38 178 LYS A C 1
ATOM 1439 O O . LYS A 1 178 ? -3.681 -15.118 -9.120 1.00 85.38 178 LYS A O 1
ATOM 1444 N N . ARG A 1 179 ? -5.594 -13.968 -8.903 1.00 91.75 179 ARG A N 1
ATOM 1445 C CA . ARG A 1 179 ? -5.081 -12.653 -9.323 1.00 91.75 179 ARG A CA 1
ATOM 1446 C C . ARG A 1 179 ? -5.073 -11.670 -8.164 1.00 91.75 179 ARG A C 1
ATOM 1448 O O . ARG A 1 179 ? -5.707 -10.615 -8.216 1.00 91.75 179 ARG A O 1
ATOM 1455 N N . PHE A 1 180 ? -4.419 -12.057 -7.071 1.00 91.50 180 PHE A N 1
ATOM 1456 C CA . PHE A 1 180 ? -4.391 -11.243 -5.858 1.00 91.50 180 PHE A CA 1
ATOM 1457 C C . PHE A 1 180 ? -3.807 -9.847 -6.107 1.00 91.50 180 PHE A C 1
ATOM 1459 O O . PHE A 1 180 ? -4.234 -8.895 -5.467 1.00 91.50 180 PHE A O 1
ATOM 1466 N N . TYR A 1 181 ? -2.920 -9.683 -7.089 1.00 93.69 181 TYR A N 1
ATOM 1467 C CA . TYR A 1 181 ? -2.338 -8.397 -7.473 1.00 93.69 181 TYR A CA 1
ATOM 1468 C C . TYR A 1 181 ? -3.357 -7.361 -8.004 1.00 93.69 181 TYR A C 1
ATOM 1470 O O . TYR A 1 181 ? -3.069 -6.167 -7.953 1.00 93.69 181 TYR A O 1
ATOM 1478 N N . LEU A 1 182 ? -4.553 -7.781 -8.457 1.00 91.56 182 LEU A N 1
ATOM 1479 C CA . LEU A 1 182 ? -5.615 -6.886 -8.962 1.00 91.56 182 LEU A CA 1
ATOM 1480 C C . LEU A 1 182 ? -6.566 -6.359 -7.885 1.00 91.56 182 LEU A C 1
ATOM 1482 O O . LEU A 1 182 ? -7.185 -5.313 -8.070 1.00 91.56 182 LEU A O 1
ATOM 1486 N N . SER A 1 183 ? -6.762 -7.106 -6.800 1.00 85.00 183 SER A N 1
ATOM 1487 C CA . SER A 1 183 ? -7.658 -6.700 -5.717 1.00 85.00 183 SER A CA 1
ATOM 1488 C C . SER A 1 183 ? -7.266 -7.395 -4.428 1.00 85.00 183 SER A C 1
ATOM 1490 O O . SER A 1 183 ? -7.013 -8.604 -4.434 1.00 85.00 183 SER A O 1
ATOM 1492 N N . THR A 1 184 ? -7.315 -6.667 -3.308 1.00 80.75 184 THR A N 1
ATOM 1493 C CA . THR A 1 184 ? -7.130 -7.232 -1.954 1.00 80.75 184 THR A CA 1
ATOM 1494 C C . THR A 1 184 ? -5.866 -8.087 -1.855 1.00 80.75 184 THR A C 1
ATOM 1496 O O . THR A 1 184 ? -5.883 -9.188 -1.309 1.00 80.75 184 THR A O 1
ATOM 1499 N N . SER A 1 185 ? -4.770 -7.574 -2.412 1.00 82.44 185 SER A N 1
ATOM 1500 C CA . SER A 1 185 ? -3.479 -8.252 -2.482 1.00 82.44 185 SER A CA 1
ATOM 1501 C C . SER A 1 185 ? -2.942 -8.634 -1.113 1.00 82.44 185 SER A C 1
ATOM 1503 O O . SER A 1 185 ? -2.127 -9.528 -1.033 1.00 82.44 185 SER A O 1
ATOM 1505 N N . TRP A 1 186 ? -3.415 -8.012 -0.039 1.00 90.56 186 TRP A N 1
ATOM 1506 C CA . TRP A 1 186 ? -2.807 -8.116 1.276 1.00 90.56 186 TRP A CA 1
ATOM 1507 C C . TRP A 1 186 ? -3.360 -9.215 2.193 1.00 90.56 186 TRP A C 1
ATOM 1509 O O . TRP A 1 186 ? -2.765 -9.447 3.245 1.00 90.56 186 TRP A O 1
ATOM 1519 N N . THR A 1 187 ? -4.483 -9.864 1.842 1.00 90.56 187 THR A N 1
ATOM 1520 C CA . THR A 1 187 ? -5.059 -10.947 2.660 1.00 90.56 187 THR A CA 1
ATOM 1521 C C . THR A 1 187 ? -5.921 -11.943 1.876 1.00 90.56 187 THR A C 1
ATOM 1523 O O . THR A 1 187 ? -6.753 -11.592 1.029 1.00 90.56 187 THR A O 1
ATOM 1526 N N . ASN A 1 188 ? -5.773 -13.221 2.227 1.00 91.06 188 ASN A N 1
ATOM 1527 C CA . ASN A 1 188 ? -6.636 -14.311 1.778 1.00 91.06 188 ASN A CA 1
ATOM 1528 C C . ASN A 1 188 ? -7.838 -14.549 2.700 1.00 91.06 188 ASN A C 1
ATOM 1530 O O . ASN A 1 188 ? -8.598 -15.485 2.468 1.00 91.06 188 ASN A O 1
ATOM 1534 N N . ARG A 1 189 ? -8.035 -13.754 3.755 1.00 91.50 189 ARG A N 1
ATOM 1535 C CA . ARG A 1 189 ? -9.129 -13.983 4.706 1.00 91.50 189 ARG A CA 1
ATOM 1536 C C . ARG A 1 189 ? -10.344 -13.125 4.368 1.00 91.50 189 ARG A C 1
ATOM 1538 O O . ARG A 1 189 ? -10.234 -11.962 3.988 1.00 91.50 189 ARG A O 1
ATOM 1545 N N . SER A 1 190 ? -11.524 -13.717 4.519 1.00 92.81 190 SER A N 1
ATOM 1546 C CA . SER A 1 190 ? -12.806 -13.019 4.514 1.00 92.81 190 SER A CA 1
ATOM 1547 C C . SER A 1 190 ? -13.488 -13.253 5.852 1.00 92.81 190 SER A C 1
ATOM 1549 O O . SER A 1 190 ? -13.826 -14.388 6.187 1.00 92.81 190 SER A O 1
ATOM 1551 N N . ILE A 1 191 ? -13.684 -12.174 6.603 1.00 94.88 191 ILE A N 1
ATOM 1552 C CA . ILE A 1 191 ? -14.250 -12.204 7.951 1.00 94.88 191 ILE A CA 1
ATOM 1553 C C . ILE A 1 191 ? -15.656 -11.616 7.892 1.00 94.88 191 ILE A C 1
ATOM 1555 O O . ILE A 1 191 ? -15.857 -10.520 7.367 1.00 94.88 191 ILE A O 1
ATOM 1559 N N . THR A 1 192 ? -16.632 -12.335 8.433 1.00 96.12 192 THR A N 1
ATOM 1560 C CA . THR A 1 192 ? -18.014 -11.874 8.580 1.00 96.12 192 THR A CA 1
ATOM 1561 C C . THR A 1 192 ? -18.347 -11.778 10.059 1.00 96.12 192 THR A C 1
ATOM 1563 O O . THR A 1 192 ? -18.132 -12.729 10.810 1.00 96.12 192 THR A O 1
ATOM 1566 N N . TYR A 1 193 ? -18.892 -10.639 10.475 1.00 95.31 193 TYR A N 1
ATOM 1567 C CA . TYR A 1 193 ? -19.271 -10.373 11.856 1.00 95.31 193 TYR A CA 1
ATOM 1568 C C . TYR A 1 193 ? -20.734 -9.935 11.955 1.00 95.31 193 TYR A C 1
ATOM 1570 O O . TYR A 1 193 ? -21.270 -9.291 11.053 1.00 95.31 193 TYR A O 1
ATOM 1578 N N . LEU A 1 194 ? -21.377 -10.282 13.064 1.00 95.50 194 LEU A N 1
ATOM 1579 C CA . LEU A 1 194 ? -22.700 -9.806 13.444 1.00 95.50 194 LEU A CA 1
ATOM 1580 C C . LEU A 1 194 ? -22.541 -8.467 14.162 1.00 95.50 194 LEU A C 1
ATOM 1582 O O . LEU A 1 194 ? -21.860 -8.405 15.183 1.00 95.50 194 LEU A O 1
ATOM 1586 N N . THR A 1 195 ? -23.134 -7.390 13.648 1.00 92.12 195 THR A N 1
ATOM 1587 C CA . THR A 1 195 ? -23.073 -6.087 14.328 1.00 92.12 195 THR A CA 1
ATOM 1588 C C . THR A 1 195 ? -24.068 -6.013 15.481 1.00 92.12 195 THR A C 1
ATOM 1590 O O . THR A 1 195 ? -25.257 -6.273 15.301 1.00 92.12 195 THR A O 1
ATOM 1593 N N . GLY A 1 196 ? -23.600 -5.576 16.653 1.00 85.00 196 GLY A N 1
ATOM 1594 C CA . GLY A 1 196 ? -24.452 -5.380 17.827 1.00 85.00 196 GLY A CA 1
ATOM 1595 C C . GLY A 1 196 ? -25.470 -4.246 17.676 1.00 85.00 196 GLY A C 1
ATOM 1596 O O . GLY A 1 196 ? -26.431 -4.192 18.429 1.00 85.00 196 GLY A O 1
ATOM 1597 N N . THR A 1 197 ? -25.295 -3.341 16.705 1.00 85.06 197 THR A N 1
ATOM 1598 C CA . THR A 1 197 ? -26.197 -2.187 16.525 1.00 85.06 197 THR A CA 1
ATOM 1599 C C . THR A 1 197 ? -27.432 -2.518 15.695 1.00 85.06 197 THR A C 1
ATOM 1601 O O . THR A 1 197 ? -28.504 -1.997 15.970 1.00 85.06 197 THR A O 1
ATOM 1604 N N . THR A 1 198 ? -27.291 -3.337 14.649 1.00 87.62 198 THR A N 1
ATOM 1605 C CA . THR A 1 198 ? -28.399 -3.634 13.720 1.00 87.62 198 THR A CA 1
ATOM 1606 C C . THR A 1 198 ? -28.745 -5.115 13.637 1.00 87.62 198 THR A C 1
ATOM 1608 O O . THR A 1 198 ? -29.679 -5.464 12.921 1.00 87.62 198 THR A O 1
ATOM 1611 N N . GLY A 1 199 ? -27.982 -5.996 14.295 1.00 88.06 199 GLY A N 1
ATOM 1612 C CA . GLY A 1 199 ? -28.155 -7.447 14.188 1.00 88.06 199 GLY A CA 1
ATOM 1613 C C . GLY A 1 199 ? -27.878 -8.004 12.787 1.00 88.06 199 GLY A C 1
ATOM 1614 O O . GLY A 1 199 ? -28.245 -9.135 12.491 1.00 88.06 199 GLY A O 1
ATOM 1615 N N . LYS A 1 200 ? -27.256 -7.223 11.893 1.00 92.75 200 LYS A N 1
ATOM 1616 C CA . LYS A 1 200 ? -26.933 -7.657 10.527 1.00 92.75 200 LYS A CA 1
ATOM 1617 C C . LYS A 1 200 ? -25.564 -8.324 10.463 1.00 92.75 200 LYS A C 1
ATOM 1619 O O . LYS A 1 200 ? -24.647 -7.969 11.203 1.00 92.75 200 LYS A O 1
ATOM 1624 N N . LEU A 1 201 ? -25.410 -9.244 9.518 1.00 93.94 201 LEU A N 1
ATOM 1625 C CA . LEU A 1 201 ? -24.106 -9.774 9.139 1.00 93.94 201 LEU A CA 1
ATOM 1626 C C . LEU A 1 201 ? -23.423 -8.802 8.180 1.00 93.94 201 LEU A C 1
ATOM 1628 O O . LEU A 1 201 ? -23.989 -8.426 7.154 1.00 93.94 201 LEU A O 1
ATOM 1632 N N . LEU A 1 202 ? -22.204 -8.399 8.517 1.00 92.94 202 LEU A N 1
ATOM 1633 C CA . LEU A 1 202 ? -21.376 -7.513 7.713 1.00 92.94 202 LEU A CA 1
ATOM 1634 C C . LEU A 1 202 ? -20.028 -8.174 7.449 1.00 92.94 202 LEU A C 1
ATOM 1636 O O . LEU A 1 202 ? -19.474 -8.863 8.306 1.00 92.94 202 LEU A O 1
ATOM 1640 N N . GLN A 1 203 ? -19.473 -7.939 6.265 1.00 92.06 203 GLN A N 1
ATOM 1641 C CA . GLN A 1 203 ? -18.083 -8.282 5.998 1.00 92.06 203 GLN A CA 1
ATOM 1642 C C . GLN A 1 203 ? -17.181 -7.256 6.688 1.00 92.06 203 GLN A C 1
ATOM 1644 O O . GLN A 1 203 ? -17.440 -6.048 6.635 1.00 92.06 203 GLN A O 1
ATOM 1649 N N . LEU A 1 204 ? -16.133 -7.727 7.362 1.00 89.56 204 LEU A N 1
ATOM 1650 C CA . LEU A 1 204 ? -15.122 -6.858 7.941 1.00 89.56 204 LEU A CA 1
ATOM 1651 C C . LEU A 1 204 ? -14.436 -6.104 6.811 1.00 89.56 204 LEU A C 1
ATOM 1653 O O . LEU A 1 204 ? -13.703 -6.698 6.024 1.00 89.56 204 LEU A O 1
ATOM 1657 N N . ASN A 1 205 ? -14.707 -4.799 6.729 1.00 81.19 205 ASN A N 1
ATOM 1658 C CA . ASN A 1 205 ? -13.951 -3.935 5.847 1.00 81.19 205 ASN A CA 1
ATOM 1659 C C . ASN A 1 205 ? -12.549 -3.801 6.444 1.00 81.19 205 ASN A C 1
ATOM 1661 O O . ASN A 1 205 ? -12.422 -3.254 7.544 1.00 81.19 205 ASN A O 1
ATOM 1665 N N . PRO A 1 206 ? -11.519 -4.256 5.731 1.00 70.69 206 PRO A N 1
ATOM 1666 C CA . PRO A 1 206 ? -10.170 -4.233 6.253 1.00 70.69 206 PRO A CA 1
ATOM 1667 C C . PRO A 1 206 ? -9.607 -2.811 6.482 1.00 70.69 206 PRO A C 1
ATOM 1669 O O . PRO A 1 206 ? -8.646 -2.630 7.219 1.00 70.69 206 PRO A O 1
ATOM 1672 N N . ASP A 1 207 ? -10.246 -1.784 5.911 1.00 72.31 207 ASP A N 1
ATOM 1673 C CA .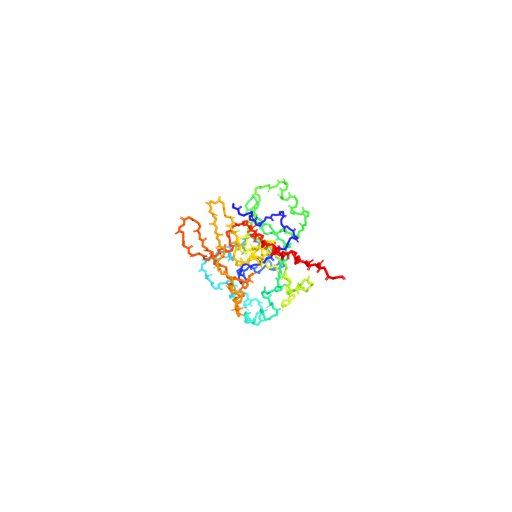 ASP A 1 207 ? -9.885 -0.370 6.090 1.00 72.31 207 ASP A CA 1
ATOM 1674 C C . ASP A 1 207 ? -10.470 0.261 7.360 1.00 72.31 207 ASP A C 1
ATOM 1676 O O . ASP A 1 207 ? -10.195 1.424 7.680 1.00 72.31 207 ASP A O 1
ATOM 1680 N N . ARG A 1 208 ? -11.335 -0.469 8.071 1.00 80.44 208 ARG A N 1
ATOM 1681 C CA . ARG A 1 208 ? -11.995 0.031 9.272 1.00 80.44 208 ARG A CA 1
ATOM 1682 C C . ARG A 1 208 ? -11.167 -0.377 10.493 1.00 80.44 208 ARG A C 1
ATOM 1684 O O . ARG A 1 208 ? -11.142 -1.561 10.801 1.00 80.44 208 ARG A O 1
ATOM 1691 N N . PRO A 1 209 ? -10.551 0.569 11.228 1.00 84.62 209 PRO A N 1
ATOM 1692 C CA . PRO A 1 209 ? -9.773 0.228 12.413 1.00 84.62 209 PRO A CA 1
ATOM 1693 C C . PRO A 1 209 ? -10.674 -0.421 13.466 1.00 84.62 209 PRO A C 1
ATOM 1695 O O . PRO A 1 209 ? -11.784 0.061 13.730 1.00 84.62 209 PRO A O 1
ATOM 1698 N N . PHE A 1 210 ? -10.176 -1.491 14.070 1.00 90.75 210 PHE A N 1
ATOM 1699 C CA . PHE A 1 210 ? -10.849 -2.242 15.121 1.00 90.75 210 PHE A CA 1
ATOM 1700 C C . PHE A 1 210 ? -9.835 -2.693 16.171 1.00 90.75 210 PHE A C 1
ATOM 1702 O O . PHE A 1 210 ? -8.633 -2.723 15.916 1.00 90.75 210 PHE A O 1
ATOM 1709 N N . LYS A 1 211 ? -10.332 -3.031 17.357 1.00 91.94 211 LYS A N 1
ATOM 1710 C CA . LYS A 1 211 ? -9.588 -3.786 18.365 1.00 91.94 211 LYS A CA 1
ATOM 1711 C C . LYS A 1 211 ? -10.151 -5.195 18.427 1.00 91.94 211 LYS A C 1
ATOM 1713 O O . LYS A 1 211 ? -11.365 -5.372 18.304 1.00 91.94 211 LYS A O 1
ATOM 1718 N N . LEU A 1 212 ? -9.275 -6.170 18.613 1.00 93.12 212 LEU A N 1
ATOM 1719 C CA . LEU A 1 212 ? -9.655 -7.561 18.800 1.00 93.12 212 LEU A CA 1
ATOM 1720 C C . LEU A 1 212 ? -9.766 -7.856 20.297 1.00 93.12 212 LEU A C 1
ATOM 1722 O O . LEU A 1 212 ? -8.832 -7.592 21.050 1.00 93.12 212 LEU A O 1
ATOM 1726 N N . ILE A 1 213 ? -10.908 -8.385 20.722 1.00 92.88 213 ILE A N 1
ATOM 1727 C CA . ILE A 1 213 ? -11.132 -8.899 22.071 1.00 92.88 213 ILE A CA 1
ATOM 1728 C C . ILE A 1 213 ? -11.313 -10.406 21.925 1.00 92.88 213 ILE A C 1
ATOM 1730 O O . ILE A 1 213 ? -12.338 -10.872 21.421 1.00 92.88 213 ILE A O 1
ATOM 1734 N N . LYS A 1 214 ? -10.294 -11.158 22.346 1.00 90.69 214 LYS A N 1
ATOM 1735 C CA . LYS A 1 214 ? -10.363 -12.614 22.431 1.00 90.69 214 LYS A CA 1
ATOM 1736 C C . LYS A 1 214 ? -11.292 -12.971 23.587 1.00 90.69 214 LYS A C 1
ATOM 1738 O O . LYS A 1 214 ? -11.030 -12.595 24.730 1.00 90.69 214 LYS A O 1
ATOM 1743 N N . LEU A 1 215 ? -12.379 -13.681 23.298 1.00 80.81 215 LEU A N 1
ATOM 1744 C CA . LEU A 1 215 ? -13.128 -14.356 24.350 1.00 80.81 215 LEU A CA 1
ATOM 1745 C C . LEU A 1 215 ? -12.261 -15.540 24.763 1.00 80.81 215 LEU A C 1
ATOM 1747 O O . LEU A 1 215 ? -12.160 -16.516 24.027 1.00 80.81 215 LEU A O 1
ATOM 1751 N N . SER A 1 216 ? -11.556 -15.406 25.886 1.00 61.56 216 SER A N 1
ATOM 1752 C CA . SER A 1 216 ? -10.771 -16.496 26.460 1.00 61.56 216 SER A CA 1
ATOM 1753 C C . SER A 1 216 ? -11.641 -17.746 26.499 1.00 61.56 216 SER A C 1
ATOM 1755 O O . SER A 1 216 ? -12.687 -17.740 27.153 1.00 61.56 216 SER A O 1
ATOM 1757 N N . SER A 1 217 ? -11.222 -18.800 25.802 1.00 51.19 217 SER A N 1
ATOM 1758 C CA . SER A 1 217 ? -11.760 -20.128 26.030 1.00 51.19 217 SER A CA 1
ATOM 1759 C C . SER A 1 217 ? -11.539 -20.434 27.505 1.00 51.19 217 SER A C 1
ATOM 1761 O O . SER A 1 217 ? -10.408 -20.535 27.980 1.00 51.19 217 SER A O 1
ATOM 1763 N N . SER A 1 218 ? -12.629 -20.498 28.263 1.00 44.00 218 SER A N 1
ATOM 1764 C CA . SER A 1 218 ? -12.627 -21.087 29.589 1.00 44.00 218 SER A CA 1
ATOM 1765 C C . SER A 1 218 ? -11.968 -22.453 29.453 1.00 44.00 218 SER A C 1
ATOM 1767 O O . SER A 1 218 ? -12.480 -23.335 28.762 1.00 44.00 218 SER A O 1
ATOM 1769 N N . GLN A 1 219 ? -10.790 -22.594 30.061 1.00 41.97 219 GLN A N 1
ATOM 1770 C CA . GLN A 1 219 ? -10.177 -23.889 30.291 1.00 41.97 219 GLN A CA 1
ATOM 1771 C C . GLN A 1 219 ? -11.264 -24.781 30.882 1.00 41.97 219 GLN A C 1
ATOM 1773 O O . GLN A 1 219 ? -11.846 -24.459 31.918 1.00 41.97 219 GLN A O 1
ATOM 1778 N N . SER A 1 220 ? -11.578 -25.868 30.185 1.00 41.00 220 SER A N 1
ATOM 1779 C CA . SER A 1 220 ? -12.352 -26.961 30.742 1.00 41.00 220 SER A CA 1
ATOM 1780 C C . SER A 1 220 ? -11.599 -27.449 31.975 1.00 41.00 220 SER A C 1
ATOM 1782 O O . SER A 1 220 ? -10.610 -28.172 31.865 1.00 41.00 220 SER A O 1
ATOM 1784 N N . SER A 1 221 ? -12.027 -26.998 33.149 1.00 40.47 221 SER A N 1
ATOM 1785 C CA . SER A 1 221 ? -11.646 -27.584 34.419 1.00 40.47 221 SER A CA 1
ATOM 1786 C C . SER A 1 221 ? -12.195 -29.005 34.425 1.00 40.47 221 SER A C 1
ATOM 1788 O O . SER A 1 221 ? -13.373 -29.228 34.705 1.00 40.47 221 SER A O 1
ATOM 1790 N N . THR A 1 222 ? -11.362 -29.966 34.046 1.00 48.19 222 THR A N 1
ATOM 1791 C CA . THR A 1 222 ? -11.608 -31.375 34.330 1.00 48.19 222 THR A CA 1
ATOM 1792 C C . THR A 1 222 ? -11.764 -31.492 35.850 1.00 48.19 222 THR A C 1
ATOM 1794 O O . THR A 1 222 ? -10.847 -31.083 36.567 1.00 48.19 222 THR A O 1
ATOM 1797 N N . PRO A 1 223 ? -12.904 -31.961 36.384 1.00 49.56 223 PRO A N 1
ATOM 1798 C CA . PRO A 1 223 ? -13.027 -32.153 37.821 1.00 49.56 223 PRO A CA 1
ATOM 1799 C C . PRO A 1 223 ? -12.035 -33.240 38.263 1.00 49.56 223 PRO A C 1
ATOM 1801 O O . PRO A 1 223 ? -11.839 -34.214 37.528 1.00 49.56 223 PRO A O 1
ATOM 1804 N N . PRO A 1 224 ? -11.398 -33.106 39.439 1.00 45.94 224 PRO A N 1
ATOM 1805 C CA . PRO A 1 224 ? -10.571 -34.172 39.974 1.00 45.94 224 PRO A CA 1
ATOM 1806 C C . PRO A 1 224 ? -11.465 -35.384 40.236 1.00 45.94 224 PRO A C 1
ATOM 1808 O O . PRO A 1 224 ? -12.454 -35.304 40.965 1.00 45.94 224 PRO A O 1
ATOM 1811 N N . SER A 1 225 ? -11.121 -36.511 39.617 1.00 50.38 225 SER A N 1
ATOM 1812 C CA . SER A 1 225 ? -11.701 -37.809 39.931 1.00 50.38 225 SER A CA 1
ATOM 1813 C C . SER A 1 225 ? -11.411 -38.126 41.397 1.00 50.38 225 SER A C 1
ATOM 1815 O O . SER A 1 225 ? -10.274 -38.429 41.760 1.00 50.38 225 SER A O 1
ATOM 1817 N N . SER A 1 226 ? -12.432 -38.039 42.244 1.00 46.84 226 SER A N 1
ATOM 1818 C CA . SER A 1 226 ? -12.386 -38.529 43.615 1.00 46.84 226 SER A CA 1
ATOM 1819 C C . SER A 1 226 ? -12.307 -40.054 43.590 1.00 46.84 226 SER A C 1
ATOM 1821 O O . SER A 1 226 ? -13.323 -40.735 43.454 1.00 46.84 226 SER A O 1
ATOM 1823 N N . SER A 1 227 ? -11.098 -40.597 43.709 1.00 49.12 227 SER A N 1
ATOM 1824 C CA . SER A 1 227 ? -10.887 -41.998 44.058 1.00 49.12 227 SER A CA 1
ATOM 1825 C C . SER A 1 227 ? -11.168 -42.174 45.549 1.00 49.12 227 SER A C 1
ATOM 1827 O O . SER A 1 227 ? -10.315 -41.931 46.402 1.00 49.12 227 SER A O 1
ATOM 1829 N N . SER A 1 228 ? -12.395 -42.576 45.856 1.00 50.69 228 SER A N 1
ATOM 1830 C CA . SER A 1 228 ? -12.762 -43.200 47.120 1.00 50.69 228 SER A CA 1
ATOM 1831 C C . SER A 1 228 ? -12.173 -44.611 47.162 1.00 50.69 228 SER A C 1
ATOM 1833 O O . SER A 1 228 ? -12.662 -45.505 46.473 1.00 50.69 228 SER A O 1
ATOM 1835 N N . SER A 1 229 ? -11.133 -44.816 47.964 1.00 43.62 229 SER A N 1
ATOM 1836 C CA . SER A 1 229 ? -10.688 -46.145 48.382 1.00 43.62 229 SER A CA 1
ATOM 1837 C C . SER A 1 229 ? -10.949 -46.295 49.877 1.00 43.62 229 SER A C 1
ATOM 1839 O O . SER A 1 229 ? -10.250 -45.715 50.707 1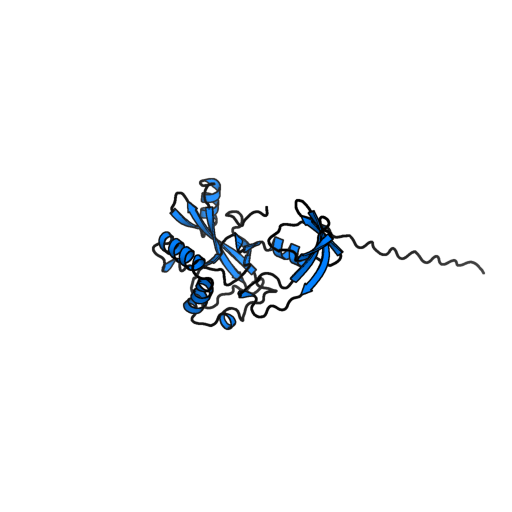.00 43.62 229 SER A O 1
ATOM 1841 N N . SER A 1 230 ? -11.990 -47.059 50.196 1.00 47.81 230 SER A N 1
ATOM 1842 C CA . SER A 1 230 ? -12.301 -47.572 51.527 1.00 47.81 230 SER A CA 1
ATOM 1843 C C . SER A 1 230 ? -12.291 -49.097 51.456 1.00 47.81 230 SER A C 1
ATOM 1845 O O . SER A 1 230 ? -12.827 -49.647 50.493 1.00 47.81 230 SER A O 1
ATOM 1847 N N . SER A 1 231 ? -11.785 -49.732 52.522 1.00 47.16 231 SER A N 1
ATOM 1848 C CA . SER A 1 231 ? -11.833 -51.172 52.867 1.00 47.16 231 SER A CA 1
ATOM 1849 C C . SER A 1 231 ? -11.060 -52.113 51.926 1.00 47.16 231 SER A C 1
ATOM 1851 O O . SER A 1 231 ? -11.232 -52.066 50.717 1.00 47.16 231 SER A O 1
ATOM 1853 N N . THR A 1 232 ? -10.168 -52.979 52.407 1.00 57.41 232 THR A N 1
ATOM 1854 C CA . THR A 1 232 ? -10.125 -53.745 53.673 1.00 57.41 232 THR A CA 1
ATOM 1855 C C . THR A 1 232 ? -8.728 -53.836 54.265 1.00 57.41 232 THR A C 1
ATOM 1857 O O . THR A 1 232 ? -7.780 -53.966 53.459 1.00 57.41 232 THR A O 1
#

Radius of gyration: 23.03 Å; chains: 1; bounding box: 46×79×75 Å

Foldseek 3Di:
DPDFDDLVQAQAKKAFQALLQWDKDDPVPCPAPLVVVVVLVVVVVVDVCSSVCVVCVVLVHHPLVLCVLADLVFKIKTFQWFFKQAPNGTDIGRDNVSSVCCVPVPVVIDTQWTWIFMARHPPHTRDSDVRNITIIHGRLRIGGVVLLVQVVPDDQQKWKAAPPWIWGWHDKDQADDSPLNGGRSNGRIWIWTQIPPPRDIDIPDSSGDIDIDDPPDDPPPPDPPPPDDDDD

pLDDT: mean 88.05, std 13.19, range [39.97, 97.88]